Protein AF-A0A517W2R8-F1 (afdb_monomer_lite)

pLDDT: mean 91.75, std 7.54, range [60.41, 98.69]

Structure (mmCIF, N/CA/C/O backbone):
data_AF-A0A517W2R8-F1
#
_entry.id   AF-A0A517W2R8-F1
#
loop_
_atom_site.group_PDB
_atom_site.id
_atom_site.type_symbol
_atom_site.label_atom_id
_atom_site.label_alt_id
_atom_site.label_comp_id
_atom_site.label_asym_id
_atom_site.label_entity_id
_atom_site.label_seq_id
_atom_site.pdbx_PDB_ins_code
_atom_site.Cartn_x
_atom_site.Cartn_y
_atom_site.Cartn_z
_atom_site.occupancy
_atom_site.B_iso_or_equiv
_atom_site.auth_seq_id
_atom_site.auth_comp_id
_atom_site.auth_asym_id
_atom_site.auth_atom_id
_atom_site.pdbx_PDB_model_num
ATOM 1 N N . MET A 1 1 ? -0.755 -6.771 -6.617 1.00 96.56 1 MET A N 1
ATOM 2 C CA . MET A 1 1 ? 0.189 -5.714 -7.049 1.00 96.56 1 MET A CA 1
ATOM 3 C C . MET A 1 1 ? 1.611 -6.158 -6.732 1.00 96.56 1 MET A C 1
ATOM 5 O O . MET A 1 1 ? 1.771 -6.915 -5.785 1.00 96.56 1 MET A O 1
ATOM 9 N N . CYS A 1 2 ? 2.618 -5.745 -7.507 1.00 97.62 2 CYS A N 1
ATOM 10 C CA . CYS A 1 2 ? 4.024 -6.115 -7.292 1.00 97.62 2 CYS A CA 1
ATOM 11 C C . CYS A 1 2 ? 4.929 -4.867 -7.352 1.00 97.62 2 CYS A C 1
ATOM 13 O O . CYS A 1 2 ? 5.135 -4.328 -8.441 1.00 97.62 2 CYS A O 1
ATOM 15 N N . PRO A 1 3 ? 5.463 -4.378 -6.217 1.00 97.19 3 PRO A N 1
ATOM 16 C CA . PRO A 1 3 ? 6.213 -3.124 -6.167 1.00 97.19 3 PRO A CA 1
ATOM 17 C C . PRO A 1 3 ? 7.670 -3.249 -6.661 1.00 97.19 3 PRO A C 1
ATOM 19 O O . PRO A 1 3 ? 8.507 -2.466 -6.237 1.00 97.19 3 PRO A O 1
ATOM 22 N N . GLY A 1 4 ? 7.997 -4.197 -7.546 1.00 96.25 4 GLY A N 1
ATOM 23 C CA . GLY A 1 4 ? 9.342 -4.373 -8.116 1.00 96.25 4 GLY A CA 1
ATOM 24 C C . GLY A 1 4 ? 10.292 -5.246 -7.292 1.00 96.25 4 GLY A C 1
ATOM 25 O O . GLY A 1 4 ? 9.867 -5.913 -6.351 1.00 96.25 4 GLY A O 1
ATOM 26 N N . ASP A 1 5 ? 11.566 -5.246 -7.690 1.00 95.75 5 ASP A N 1
ATOM 27 C CA . ASP A 1 5 ? 12.652 -6.099 -7.183 1.00 95.75 5 ASP A CA 1
ATOM 28 C C . ASP A 1 5 ? 12.325 -7.593 -7.304 1.00 95.75 5 ASP A C 1
ATOM 30 O O . ASP A 1 5 ? 12.445 -8.397 -6.379 1.00 95.75 5 ASP A O 1
ATOM 34 N N . LEU A 1 6 ? 11.918 -7.975 -8.514 1.00 95.56 6 LEU A N 1
ATOM 35 C CA . LEU A 1 6 ? 11.668 -9.358 -8.911 1.00 95.56 6 LEU A CA 1
ATOM 36 C C . LEU A 1 6 ? 12.945 -10.204 -8.890 1.00 95.56 6 LEU A C 1
ATOM 38 O O . LEU A 1 6 ? 12.886 -11.421 -8.708 1.00 95.56 6 LEU A O 1
ATOM 42 N N . CYS A 1 7 ? 14.103 -9.594 -9.127 1.00 92.62 7 CYS A N 1
ATOM 43 C CA . CYS A 1 7 ? 15.372 -10.306 -9.158 1.00 92.62 7 CYS A CA 1
ATOM 44 C C . CYS A 1 7 ? 16.493 -9.518 -8.492 1.00 92.62 7 CYS A C 1
ATOM 46 O O . CYS A 1 7 ? 16.360 -8.340 -8.202 1.00 92.62 7 CYS A O 1
ATOM 48 N N . ASN A 1 8 ? 17.631 -10.180 -8.281 1.00 89.94 8 ASN A N 1
ATOM 49 C CA . ASN A 1 8 ? 18.847 -9.519 -7.835 1.00 89.94 8 ASN A CA 1
ATOM 50 C C . ASN A 1 8 ? 19.737 -9.173 -9.039 1.00 89.94 8 ASN A C 1
ATOM 52 O O . ASN A 1 8 ? 20.067 -10.064 -9.827 1.00 89.94 8 ASN A O 1
ATOM 56 N N . ASN A 1 9 ? 20.186 -7.917 -9.122 1.00 87.56 9 ASN A N 1
ATOM 57 C CA . ASN A 1 9 ? 21.173 -7.427 -10.093 1.00 87.56 9 ASN A CA 1
ATOM 58 C C . ASN A 1 9 ? 20.822 -7.733 -11.562 1.00 87.56 9 ASN A C 1
ATOM 60 O O . ASN A 1 9 ? 21.684 -8.155 -12.327 1.00 87.56 9 ASN A O 1
ATOM 64 N N . ALA A 1 10 ? 19.561 -7.548 -11.950 1.00 90.00 10 ALA A N 1
ATOM 65 C CA . ALA A 1 10 ? 19.061 -7.730 -13.312 1.00 90.00 10 ALA A CA 1
ATOM 66 C C . ALA A 1 10 ? 19.409 -9.100 -13.913 1.00 90.00 10 ALA A C 1
ATOM 68 O O . ALA A 1 10 ? 19.674 -9.239 -15.112 1.00 90.00 10 ALA A O 1
ATOM 69 N N . CYS A 1 11 ? 19.449 -10.131 -13.068 1.00 91.00 11 CYS A N 1
ATOM 70 C CA . CYS A 1 11 ? 19.845 -11.461 -13.489 1.00 91.00 11 CYS A CA 1
ATOM 71 C C . CYS A 1 11 ? 18.856 -12.004 -14.531 1.00 91.00 11 CYS A C 1
ATOM 73 O O . CYS A 1 11 ? 17.710 -12.339 -14.224 1.00 91.00 11 CYS A O 1
ATOM 75 N N . LYS A 1 12 ? 19.342 -12.167 -15.770 1.00 90.94 12 LYS A N 1
ATOM 76 C CA . LYS A 1 12 ? 18.548 -12.618 -16.929 1.00 90.94 12 LYS A CA 1
ATOM 77 C C . LYS A 1 12 ? 17.869 -13.974 -16.733 1.00 90.94 12 LYS A C 1
ATOM 79 O O . LYS A 1 12 ? 16.922 -14.296 -17.440 1.00 90.94 12 LYS A O 1
ATOM 84 N N . VAL A 1 13 ? 18.379 -14.785 -15.805 1.00 92.00 13 VAL A N 1
ATOM 85 C CA . VAL A 1 13 ? 17.834 -16.112 -15.499 1.00 92.00 13 VAL A CA 1
ATOM 86 C C . VAL A 1 13 ? 16.729 -16.024 -14.452 1.00 92.00 13 VAL A C 1
ATOM 88 O O . VAL A 1 13 ? 15.674 -16.624 -14.641 1.00 92.00 13 VAL A O 1
ATOM 91 N N . SER A 1 14 ? 16.941 -15.296 -13.352 1.00 93.50 14 SER A N 1
ATOM 92 C CA . SER A 1 14 ? 15.956 -15.250 -12.267 1.00 93.50 14 SER A CA 1
ATOM 93 C C . SER A 1 14 ? 14.809 -14.284 -12.543 1.00 93.50 14 SER A C 1
ATOM 95 O O . SER A 1 14 ? 13.702 -14.563 -12.095 1.00 93.50 14 SER A O 1
ATOM 97 N N . LEU A 1 15 ? 15.021 -13.220 -13.325 1.00 94.88 15 LEU A N 1
ATOM 98 C CA . LEU A 1 15 ? 13.977 -12.242 -13.636 1.00 94.88 15 LEU A CA 1
ATOM 99 C C . LEU A 1 15 ? 12.743 -12.877 -14.324 1.00 94.88 15 LEU A C 1
ATOM 101 O O . LEU A 1 15 ? 11.640 -12.732 -13.790 1.00 94.88 15 LEU A O 1
ATOM 105 N N . PRO A 1 16 ? 12.870 -13.666 -15.416 1.00 96.25 16 PRO A N 1
ATOM 106 C CA . PRO A 1 16 ? 11.721 -14.365 -16.000 1.00 96.25 16 PRO A CA 1
ATOM 107 C C . PRO A 1 16 ? 11.088 -15.405 -15.072 1.00 96.25 16 PRO A C 1
ATOM 109 O O . PRO A 1 16 ? 9.877 -15.616 -15.119 1.00 96.25 16 PRO A O 1
ATOM 112 N N . VAL A 1 17 ? 11.887 -16.062 -14.225 1.00 96.75 17 VAL A N 1
ATOM 113 C CA . VAL A 1 17 ? 11.393 -17.072 -13.274 1.00 96.75 17 VAL A CA 1
ATOM 114 C C . VAL A 1 17 ? 10.534 -16.421 -12.193 1.00 96.75 17 VAL A C 1
ATOM 116 O O . VAL A 1 17 ? 9.428 -16.894 -11.934 1.00 96.75 17 VAL A O 1
ATOM 119 N N . ALA A 1 18 ? 11.007 -15.323 -11.603 1.00 96.81 18 ALA A N 1
ATOM 120 C CA . ALA A 1 18 ? 10.275 -14.571 -10.594 1.00 96.81 18 ALA A CA 1
ATOM 121 C C . ALA A 1 18 ? 8.984 -13.983 -11.167 1.00 96.81 18 ALA A C 1
ATOM 123 O O . ALA A 1 18 ? 7.914 -14.152 -10.584 1.00 96.81 18 ALA A O 1
ATOM 124 N N . TRP A 1 19 ? 9.046 -13.381 -12.359 1.00 97.81 19 TRP A N 1
ATOM 125 C CA . TRP A 1 19 ? 7.852 -12.842 -13.004 1.00 97.81 19 TRP A CA 1
ATOM 126 C C . TRP A 1 19 ? 6.814 -13.922 -13.327 1.00 97.81 19 TRP A C 1
ATOM 128 O O . TRP A 1 19 ? 5.618 -13.749 -13.075 1.00 97.81 19 TRP A O 1
ATOM 138 N N . LYS A 1 20 ? 7.263 -15.084 -13.813 1.00 97.38 20 LYS A N 1
ATOM 139 C CA . LYS A 1 20 ? 6.388 -16.242 -14.011 1.00 97.38 20 LYS A CA 1
ATOM 140 C C . LYS A 1 20 ? 5.745 -16.691 -12.697 1.00 97.38 20 LYS A C 1
ATOM 142 O O . LYS A 1 20 ? 4.553 -16.984 -12.697 1.00 97.38 20 LYS A O 1
ATOM 147 N N . ALA A 1 21 ? 6.494 -16.721 -11.595 1.00 96.38 21 ALA A N 1
ATOM 148 C CA . ALA A 1 21 ? 5.965 -17.088 -10.283 1.00 96.38 21 ALA A CA 1
ATOM 149 C C . ALA A 1 21 ? 4.891 -16.099 -9.797 1.00 96.38 21 ALA A C 1
ATOM 151 O O . ALA A 1 21 ? 3.827 -16.534 -9.364 1.00 96.38 21 ALA A O 1
ATOM 152 N N . VAL A 1 22 ? 5.105 -14.785 -9.954 1.00 97.06 22 VAL A N 1
ATOM 153 C CA . VAL A 1 22 ? 4.092 -13.755 -9.642 1.00 97.06 22 VAL A CA 1
ATOM 154 C C . VAL A 1 22 ? 2.800 -13.998 -10.427 1.00 97.06 22 VAL A C 1
ATOM 156 O O . VAL A 1 22 ? 1.713 -13.980 -9.853 1.00 97.06 22 VAL A O 1
ATOM 159 N N . ASN A 1 23 ? 2.907 -14.302 -11.723 1.00 97.69 23 ASN A N 1
ATOM 160 C CA . ASN A 1 23 ? 1.743 -14.611 -12.557 1.00 97.69 23 ASN A CA 1
ATOM 161 C C . ASN A 1 23 ? 1.058 -15.926 -12.156 1.00 97.69 23 ASN A C 1
ATOM 163 O O . ASN A 1 23 ? -0.165 -16.016 -12.185 1.00 97.69 23 ASN A O 1
ATOM 167 N N . GLN A 1 24 ? 1.819 -16.944 -11.747 1.00 97.12 24 GLN A N 1
ATOM 168 C CA . GLN A 1 24 ? 1.256 -18.197 -11.234 1.00 97.12 24 GLN A CA 1
ATOM 169 C C . GLN A 1 24 ? 0.484 -17.986 -9.929 1.00 97.12 24 GLN A C 1
ATOM 171 O O . GLN A 1 24 ? -0.609 -18.529 -9.791 1.00 97.12 24 GLN A O 1
ATOM 176 N N . VAL A 1 25 ? 1.017 -17.176 -9.009 1.00 95.25 25 VAL A N 1
ATOM 177 C CA . VAL A 1 25 ? 0.318 -16.786 -7.776 1.00 95.25 25 VAL A CA 1
ATOM 178 C C . VAL A 1 25 ? -0.950 -16.007 -8.112 1.00 95.25 25 VAL A C 1
ATOM 180 O O . VAL A 1 25 ? -2.016 -16.347 -7.609 1.00 95.25 25 VAL A O 1
ATOM 183 N N . GLY A 1 26 ? -0.868 -15.023 -9.013 1.00 96.31 26 GLY A N 1
ATOM 184 C CA . GLY A 1 26 ? -2.035 -14.269 -9.469 1.00 96.31 26 GLY A CA 1
ATOM 185 C C . GLY A 1 26 ? -3.132 -15.175 -10.035 1.00 96.31 26 GLY A C 1
ATOM 186 O O . GLY A 1 26 ? -4.279 -15.094 -9.605 1.00 96.31 26 GLY A O 1
ATOM 187 N N . ASN A 1 27 ? -2.773 -16.100 -10.927 1.00 96.19 27 ASN A N 1
ATOM 188 C CA . ASN A 1 27 ? -3.717 -17.064 -11.494 1.00 96.19 27 ASN A CA 1
ATOM 189 C C . ASN A 1 27 ? -4.337 -17.976 -10.426 1.00 96.19 27 ASN A C 1
ATOM 191 O O . ASN A 1 27 ? -5.533 -18.246 -10.476 1.00 96.19 27 ASN A O 1
ATOM 195 N N . ALA A 1 28 ? -3.544 -18.443 -9.456 1.00 96.69 28 ALA A N 1
ATOM 196 C CA . ALA A 1 28 ? -4.033 -19.287 -8.366 1.00 96.69 28 ALA A CA 1
ATOM 197 C C . ALA A 1 28 ? -5.003 -18.542 -7.432 1.00 96.69 28 ALA A C 1
ATOM 199 O O . ALA A 1 28 ? -5.944 -19.144 -6.924 1.00 96.69 28 ALA A O 1
ATOM 200 N N . LEU A 1 29 ? -4.792 -17.238 -7.242 1.00 95.31 29 LEU A N 1
ATOM 201 C CA . LEU A 1 29 ? -5.683 -16.354 -6.487 1.00 95.31 29 LEU A CA 1
ATOM 202 C C . LEU A 1 29 ? -6.881 -15.853 -7.313 1.00 95.31 29 LEU A C 1
ATOM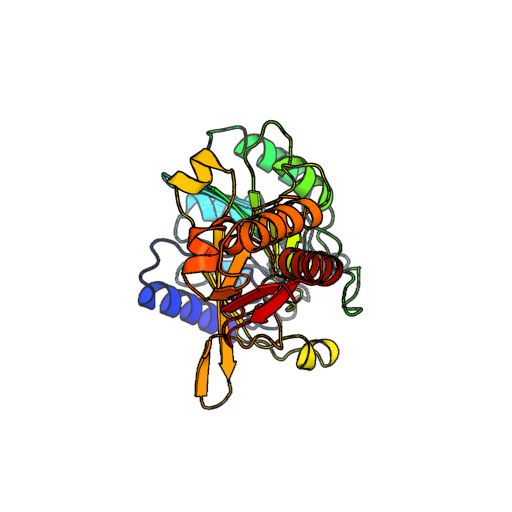 204 O O . LEU A 1 29 ? -7.745 -15.174 -6.768 1.00 95.31 29 LEU A O 1
ATOM 208 N N . GLY A 1 30 ? -6.941 -16.161 -8.614 1.00 96.69 30 GLY A N 1
ATOM 209 C CA . GLY A 1 30 ? -8.001 -15.686 -9.504 1.00 96.69 30 GLY A CA 1
ATOM 210 C C . GLY A 1 30 ? -7.976 -14.173 -9.735 1.00 96.69 30 GLY A C 1
ATOM 211 O O . GLY A 1 30 ? -9.030 -13.576 -9.947 1.00 96.69 30 GLY A O 1
ATOM 212 N N . VAL A 1 31 ? -6.799 -13.536 -9.670 1.00 95.62 31 VAL A N 1
ATOM 213 C CA . VAL A 1 31 ? -6.694 -12.086 -9.889 1.00 95.62 31 VAL A CA 1
ATOM 214 C C . VAL A 1 31 ? -7.065 -11.740 -11.329 1.00 95.62 31 VAL A C 1
ATOM 216 O O . VAL A 1 31 ? -6.628 -12.395 -12.273 1.00 95.62 31 VAL A O 1
ATOM 219 N N . GLN A 1 32 ? -7.848 -10.679 -11.499 1.00 93.69 32 GLN A N 1
ATOM 220 C CA . GLN A 1 32 ? -8.243 -10.196 -12.824 1.00 93.69 32 GLN A CA 1
ATOM 221 C C . GLN A 1 32 ? -7.114 -9.415 -13.499 1.00 93.69 32 GLN A C 1
ATOM 223 O O . GLN A 1 32 ? -6.914 -9.522 -14.706 1.00 93.69 32 GLN A O 1
ATOM 228 N N . GLN A 1 33 ? -6.341 -8.667 -12.706 1.00 95.25 33 GLN A N 1
ATOM 229 C CA . GLN A 1 33 ? -5.254 -7.833 -13.195 1.00 95.25 33 GLN A CA 1
ATOM 230 C C . GLN A 1 33 ? -4.036 -7.914 -12.274 1.00 95.25 33 GLN A C 1
ATOM 232 O O . GLN A 1 33 ? -4.127 -7.791 -11.051 1.00 95.25 33 GLN A O 1
ATOM 237 N N . ILE A 1 34 ? -2.861 -8.065 -12.885 1.00 97.56 34 ILE A N 1
ATOM 238 C CA . ILE A 1 34 ? -1.571 -7.868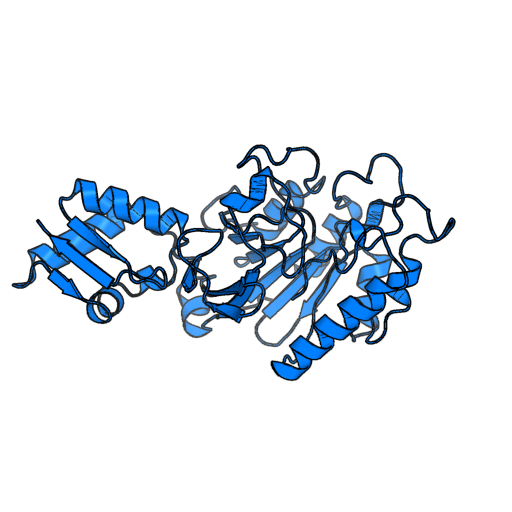 -12.222 1.00 97.56 34 ILE A CA 1
ATOM 239 C C . ILE A 1 34 ? -1.035 -6.508 -12.657 1.00 97.56 34 ILE A C 1
ATOM 241 O O . ILE A 1 34 ? -0.866 -6.255 -13.849 1.00 97.56 34 ILE A O 1
ATOM 245 N N . LEU A 1 35 ? -0.778 -5.645 -11.678 1.00 98.19 35 LEU A N 1
ATOM 246 C CA . LEU A 1 35 ? -0.067 -4.382 -11.851 1.00 98.19 35 LEU A CA 1
ATOM 247 C C . LEU A 1 35 ? 1.264 -4.486 -11.112 1.00 98.19 35 LEU A C 1
ATOM 249 O O . LEU A 1 35 ? 1.291 -4.835 -9.923 1.00 98.19 35 LEU A O 1
ATOM 253 N N . ALA A 1 36 ? 2.351 -4.217 -11.825 1.00 98.38 36 ALA A N 1
ATOM 254 C CA . ALA A 1 36 ? 3.705 -4.258 -11.297 1.00 98.38 36 ALA A CA 1
ATOM 255 C C . ALA A 1 36 ? 4.459 -2.964 -11.610 1.00 98.38 36 ALA A C 1
ATOM 257 O O . ALA A 1 36 ? 4.090 -2.230 -12.517 1.00 98.38 36 ALA A O 1
ATOM 258 N N . THR A 1 37 ? 5.538 -2.694 -10.889 1.00 98.19 37 THR A N 1
ATOM 259 C CA . THR A 1 37 ? 6.507 -1.656 -11.262 1.00 98.19 37 THR A CA 1
ATOM 260 C C . THR A 1 37 ? 7.925 -2.202 -11.168 1.00 98.19 37 THR A C 1
ATOM 262 O O . THR A 1 37 ? 8.133 -3.352 -10.792 1.00 98.19 37 THR A O 1
ATOM 265 N N . VAL A 1 38 ? 8.895 -1.395 -11.577 1.00 96.44 38 VAL A N 1
ATOM 266 C CA . VAL A 1 38 ? 10.301 -1.773 -11.696 1.00 96.44 38 VAL A CA 1
ATOM 267 C C . VAL A 1 38 ? 11.047 -1.418 -10.418 1.00 96.44 38 VAL A C 1
ATOM 269 O O . VAL A 1 38 ? 11.052 -0.251 -10.012 1.00 96.44 38 VAL A O 1
ATOM 272 N N . GLY A 1 39 ? 11.727 -2.397 -9.828 1.00 95.12 39 GLY A N 1
ATOM 273 C CA . GLY A 1 39 ? 12.666 -2.157 -8.739 1.00 95.12 39 GLY A CA 1
ATOM 274 C C . GLY A 1 39 ? 14.080 -1.856 -9.218 1.00 95.12 39 GLY A C 1
ATOM 275 O O . GLY A 1 39 ? 14.418 -2.049 -10.389 1.00 95.12 39 GLY A O 1
ATOM 276 N N . ASN A 1 40 ? 14.919 -1.340 -8.327 1.00 92.56 40 ASN A N 1
ATOM 277 C CA . ASN A 1 40 ? 16.287 -0.968 -8.680 1.00 92.56 40 ASN A CA 1
ATOM 278 C C . ASN A 1 40 ? 17.162 -2.187 -9.005 1.00 92.56 40 ASN A C 1
ATOM 280 O O . ASN A 1 40 ? 18.122 -2.061 -9.772 1.00 92.56 40 ASN A O 1
ATOM 284 N N . HIS A 1 41 ? 16.828 -3.363 -8.467 1.00 92.12 41 HIS A N 1
ATOM 285 C CA . HIS A 1 41 ? 17.510 -4.613 -8.783 1.00 92.12 41 HIS A CA 1
ATOM 286 C C . HIS A 1 41 ? 16.987 -5.286 -10.056 1.00 92.12 41 HIS A C 1
ATOM 288 O O . HIS A 1 41 ? 17.641 -6.204 -10.545 1.00 92.12 41 HIS A O 1
ATOM 294 N N . ASP A 1 42 ? 15.879 -4.824 -10.635 1.00 93.25 42 ASP A N 1
ATOM 295 C CA . ASP A 1 42 ? 15.358 -5.342 -11.907 1.00 93.25 42 ASP A CA 1
ATOM 296 C C . ASP A 1 42 ? 16.051 -4.733 -13.132 1.00 93.25 42 ASP A C 1
ATOM 298 O O . ASP A 1 42 ? 16.036 -5.307 -14.223 1.00 93.25 42 ASP A O 1
ATOM 302 N N . VAL A 1 43 ? 16.656 -3.558 -12.950 1.00 91.12 43 VAL A N 1
ATOM 303 C CA . VAL A 1 43 ? 17.339 -2.788 -13.992 1.00 91.12 43 VAL A CA 1
ATOM 304 C C . VAL A 1 43 ? 18.828 -3.098 -13.966 1.00 91.12 43 VAL A C 1
ATOM 306 O O . VAL A 1 43 ? 19.451 -3.100 -12.900 1.00 91.12 43 VAL A O 1
ATOM 309 N N . ASP A 1 44 ? 19.440 -3.289 -15.139 1.00 87.62 44 ASP A N 1
ATOM 310 C CA . ASP A 1 44 ? 20.897 -3.429 -15.268 1.00 87.62 44 ASP A CA 1
ATOM 311 C C . ASP A 1 44 ? 21.600 -2.068 -15.117 1.00 87.62 44 ASP A C 1
ATOM 313 O O . ASP A 1 44 ? 22.310 -1.570 -15.992 1.00 87.62 44 ASP A O 1
ATOM 317 N N . SER A 1 45 ? 21.374 -1.442 -13.966 1.00 82.44 45 SER A N 1
ATOM 318 C CA . SER A 1 45 ? 21.830 -0.105 -13.582 1.00 82.44 45 SER A CA 1
ATOM 319 C C . SER A 1 45 ? 23.354 0.029 -13.666 1.00 82.44 45 SER A C 1
ATOM 321 O O . SER A 1 45 ? 23.897 1.103 -13.911 1.00 82.44 45 SER A O 1
ATOM 323 N N . ARG A 1 46 ? 24.063 -1.094 -13.493 1.00 80.94 46 ARG A N 1
ATOM 324 C CA . ARG A 1 46 ? 25.529 -1.190 -13.527 1.00 80.94 46 ARG A CA 1
ATOM 325 C C . ARG A 1 46 ? 26.072 -1.655 -14.884 1.00 80.94 46 ARG A C 1
ATOM 327 O O . ARG A 1 46 ? 27.286 -1.803 -15.008 1.00 80.94 46 ARG A O 1
ATOM 334 N N . ARG A 1 47 ? 25.205 -1.871 -15.883 1.00 80.31 47 ARG A N 1
ATOM 335 C CA . ARG A 1 47 ? 25.540 -2.331 -17.244 1.00 80.31 47 ARG A CA 1
ATOM 336 C C . ARG A 1 47 ? 26.416 -3.587 -17.265 1.00 80.31 47 ARG A C 1
ATOM 338 O O . ARG A 1 47 ? 27.341 -3.702 -18.068 1.00 80.31 47 ARG A O 1
ATOM 345 N N . GLN A 1 48 ? 26.148 -4.520 -16.356 1.00 78.88 48 GLN A N 1
ATOM 346 C CA . GLN A 1 48 ? 26.870 -5.789 -16.239 1.00 78.88 48 GLN A CA 1
ATOM 347 C C . GLN A 1 48 ? 26.502 -6.773 -17.356 1.00 78.88 48 GLN A C 1
ATOM 349 O O . GLN A 1 48 ? 27.235 -7.728 -17.621 1.00 78.88 48 GLN A O 1
ATOM 354 N N . HIS A 1 49 ? 25.356 -6.567 -18.000 1.00 75.12 49 HIS A N 1
ATOM 355 C CA . HIS A 1 49 ? 24.714 -7.521 -18.894 1.00 75.12 49 HIS A CA 1
ATOM 356 C C . HIS A 1 49 ? 24.257 -6.908 -20.224 1.00 75.12 49 HIS A C 1
ATOM 358 O O . HIS A 1 49 ? 24.157 -7.631 -21.221 1.00 75.12 49 HIS A O 1
ATOM 364 N N . ASN A 1 50 ? 23.967 -5.607 -20.249 1.00 72.31 50 ASN A N 1
ATOM 365 C CA . ASN A 1 50 ? 23.618 -4.836 -21.433 1.00 72.31 50 ASN A CA 1
ATOM 366 C C . ASN A 1 50 ? 24.237 -3.436 -21.364 1.00 72.31 50 ASN A C 1
ATOM 368 O O . ASN A 1 50 ? 23.973 -2.653 -20.455 1.00 72.31 50 ASN A O 1
ATOM 372 N N . THR A 1 51 ? 25.046 -3.091 -22.361 1.00 69.38 51 THR A N 1
ATOM 373 C CA . THR A 1 51 ? 25.726 -1.793 -22.414 1.00 69.38 51 THR A CA 1
ATOM 374 C C . THR A 1 51 ? 24.841 -0.656 -22.930 1.00 69.38 51 THR A C 1
ATOM 376 O O . THR A 1 51 ? 25.229 0.507 -22.774 1.00 69.38 51 THR A O 1
ATOM 379 N N . TYR A 1 52 ? 23.687 -0.968 -23.536 1.00 73.81 52 TYR A N 1
ATOM 380 C CA . TYR A 1 52 ? 22.878 -0.017 -24.308 1.00 73.81 52 TYR A CA 1
ATOM 381 C C . TYR A 1 52 ? 21.484 0.252 -23.723 1.00 73.81 52 TYR A C 1
ATOM 383 O O . TYR A 1 52 ? 21.137 1.420 -23.572 1.00 73.81 52 TYR A O 1
ATOM 391 N N . ASP A 1 53 ? 20.703 -0.781 -23.381 1.00 83.00 53 ASP A N 1
ATOM 392 C CA . ASP A 1 53 ? 19.362 -0.624 -22.788 1.00 83.00 53 ASP A CA 1
ATOM 393 C C . ASP A 1 53 ? 19.237 -1.445 -21.483 1.00 83.00 53 ASP A C 1
ATOM 395 O O . ASP A 1 53 ? 19.025 -2.661 -21.522 1.00 83.00 53 ASP A O 1
ATOM 399 N N . PRO A 1 54 ? 19.359 -0.806 -20.305 1.00 84.25 54 PRO A N 1
ATOM 400 C CA . PRO A 1 54 ? 19.361 -1.508 -19.024 1.00 84.25 54 PRO A CA 1
ATOM 401 C C . PRO A 1 54 ? 17.987 -2.056 -18.608 1.00 84.25 54 PRO A C 1
ATOM 403 O O . PRO A 1 54 ? 17.912 -2.799 -17.632 1.00 84.25 54 PRO A O 1
ATOM 406 N N . ILE A 1 55 ? 16.912 -1.728 -19.339 1.00 90.50 55 ILE A N 1
ATOM 407 C CA . ILE A 1 55 ? 15.551 -2.240 -19.101 1.00 90.50 55 ILE A CA 1
ATOM 408 C C . ILE A 1 55 ? 15.092 -3.234 -20.181 1.00 90.50 55 ILE A C 1
ATOM 410 O O . ILE A 1 55 ? 13.944 -3.676 -20.168 1.00 90.50 55 ILE A O 1
ATOM 414 N N . GL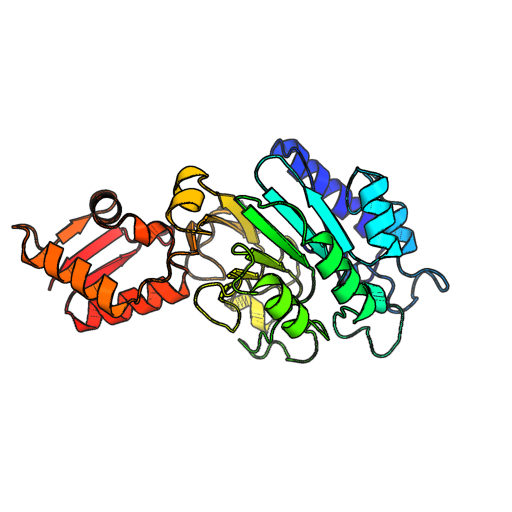U A 1 56 ? 15.960 -3.601 -21.128 1.00 91.00 56 GLU A N 1
ATOM 415 C CA . GLU A 1 56 ? 15.589 -4.449 -22.269 1.00 91.00 56 GLU A CA 1
ATOM 416 C C . GLU A 1 56 ? 15.032 -5.814 -21.838 1.00 91.00 56 GLU A C 1
ATOM 418 O O . GLU A 1 56 ? 14.065 -6.303 -22.420 1.00 91.00 56 GLU A O 1
ATOM 423 N N . GLU A 1 57 ? 15.614 -6.425 -20.805 1.00 92.56 57 GLU A N 1
ATOM 424 C CA . GLU A 1 57 ? 15.191 -7.748 -20.328 1.00 92.56 57 GLU A CA 1
ATOM 425 C C . GLU A 1 57 ? 13.774 -7.719 -19.736 1.00 92.56 57 GLU A C 1
ATOM 427 O O . GLU A 1 57 ? 12.996 -8.641 -19.973 1.00 92.56 57 GLU A O 1
ATOM 432 N N . LEU A 1 58 ? 13.388 -6.626 -19.067 1.00 94.81 58 LEU A N 1
ATOM 433 C CA . LEU A 1 58 ? 12.024 -6.432 -18.561 1.00 94.81 58 LEU A CA 1
ATOM 434 C C . LEU A 1 58 ? 11.000 -6.372 -19.700 1.00 94.81 58 LEU A C 1
ATOM 436 O O . LEU A 1 58 ? 9.926 -6.963 -19.607 1.00 94.81 58 LEU A O 1
ATOM 440 N N . LYS A 1 59 ? 11.342 -5.710 -20.813 1.00 95.12 59 LYS A N 1
ATOM 441 C CA . LYS A 1 59 ? 10.467 -5.598 -21.995 1.00 95.12 59 LYS A CA 1
ATOM 442 C C . LYS A 1 59 ? 10.256 -6.936 -22.718 1.00 95.12 59 LYS A C 1
ATOM 444 O O . LYS A 1 59 ? 9.320 -7.048 -23.506 1.00 95.12 59 LYS A O 1
ATOM 449 N N . LYS A 1 60 ? 11.118 -7.932 -22.478 1.00 94.62 60 LYS A N 1
ATOM 450 C CA . LYS A 1 60 ? 11.061 -9.274 -23.089 1.00 94.62 60 LYS A CA 1
ATOM 451 C C . LYS A 1 60 ? 10.299 -10.301 -22.251 1.00 94.62 60 LYS A C 1
ATOM 453 O O . LYS A 1 60 ? 10.159 -11.445 -22.685 1.00 94.62 60 LYS A O 1
ATOM 458 N N . LEU A 1 61 ? 9.853 -9.930 -21.052 1.00 97.12 61 LEU A N 1
ATOM 459 C CA . LEU A 1 61 ? 9.157 -10.843 -20.156 1.00 97.12 61 LEU A CA 1
ATOM 460 C C . LEU A 1 61 ? 7.845 -11.365 -20.756 1.00 97.12 61 LEU A C 1
ATOM 462 O O . LEU A 1 61 ? 7.172 -10.682 -21.527 1.00 97.12 61 LEU A O 1
ATOM 466 N N . SER A 1 62 ? 7.501 -12.598 -20.376 1.00 95.50 62 SER A N 1
ATOM 467 C CA . SER A 1 62 ? 6.239 -13.255 -20.716 1.00 95.50 62 SER A CA 1
ATOM 468 C C . SER A 1 62 ? 5.615 -13.864 -19.448 1.00 95.50 62 SER A C 1
ATOM 470 O O . SER A 1 62 ? 6.297 -14.650 -18.780 1.00 95.50 62 SER A O 1
ATOM 472 N N . PRO A 1 63 ? 4.352 -13.541 -19.096 1.00 95.81 63 PRO A N 1
ATOM 473 C CA . PRO A 1 63 ? 3.466 -12.539 -19.719 1.00 95.81 63 PRO A CA 1
ATOM 474 C C . PRO A 1 63 ? 4.079 -11.133 -19.786 1.00 95.81 63 PRO A C 1
ATOM 476 O O . PRO A 1 63 ? 5.095 -10.879 -19.145 1.00 95.81 63 PRO A O 1
ATOM 479 N N . GLU A 1 64 ? 3.518 -10.225 -20.578 1.00 97.25 64 GLU A N 1
ATOM 480 C CA . GLU A 1 64 ? 4.114 -8.901 -20.761 1.00 97.25 64 GLU A CA 1
ATOM 481 C C . GLU A 1 64 ? 4.118 -8.060 -19.472 1.00 97.25 64 GLU A C 1
ATOM 483 O O . GLU A 1 64 ? 3.180 -8.083 -18.677 1.00 97.25 64 GLU A O 1
ATOM 488 N N . PHE A 1 65 ? 5.188 -7.282 -19.287 1.00 97.88 65 PHE A N 1
ATOM 489 C CA . PHE A 1 65 ? 5.440 -6.456 -18.104 1.00 97.88 65 PHE A CA 1
ATOM 490 C C . PHE A 1 65 ? 5.377 -4.949 -18.445 1.00 97.88 65 PHE A C 1
ATOM 492 O O . PHE A 1 65 ? 5.815 -4.561 -19.535 1.00 97.88 65 PHE A O 1
ATOM 499 N N . PRO A 1 66 ? 4.901 -4.062 -17.543 1.00 97.69 66 PRO A N 1
ATOM 500 C CA . PRO A 1 66 ? 4.363 -4.338 -16.195 1.00 97.69 66 PRO A CA 1
ATOM 501 C C . PRO A 1 66 ? 2.900 -4.798 -16.151 1.00 97.69 66 PRO A C 1
ATOM 503 O O . PRO A 1 66 ? 2.394 -5.156 -15.088 1.00 97.69 66 PRO A O 1
ATOM 506 N N . VAL A 1 67 ? 2.217 -4.735 -17.291 1.00 97.50 67 VAL A N 1
ATOM 507 C CA . VAL A 1 67 ? 0.783 -4.988 -17.450 1.00 97.50 67 VAL A CA 1
ATOM 508 C C . VAL A 1 67 ? 0.539 -5.634 -18.817 1.00 97.50 67 VAL A C 1
ATOM 510 O O . VAL A 1 67 ? 1.310 -5.416 -19.751 1.00 97.50 67 VAL A O 1
ATOM 513 N N . VAL A 1 68 ? -0.530 -6.418 -18.969 1.00 95.81 68 VAL A N 1
ATOM 514 C CA . VAL A 1 68 ? -0.856 -7.124 -20.228 1.00 95.81 68 VAL A CA 1
ATOM 515 C C . VAL A 1 68 ? -1.450 -6.193 -21.296 1.00 95.81 68 VAL A C 1
ATOM 517 O O . VAL A 1 68 ? -1.327 -6.469 -22.493 1.00 95.81 68 VAL A O 1
ATOM 520 N N . ASP A 1 69 ? -1.993 -5.038 -20.915 1.00 97.50 69 ASP A N 1
ATOM 521 C CA . ASP A 1 69 ? -2.455 -4.039 -21.878 1.00 97.50 69 ASP A CA 1
ATOM 522 C C . ASP A 1 69 ? -1.283 -3.338 -22.590 1.00 97.50 69 ASP A C 1
ATOM 524 O O . ASP A 1 69 ? -0.357 -2.812 -21.969 1.00 97.50 69 ASP A O 1
ATOM 528 N N . ARG A 1 70 ? -1.314 -3.317 -23.926 1.00 97.50 70 ARG A N 1
ATOM 529 C CA . ARG A 1 70 ? -0.224 -2.758 -24.737 1.00 97.50 70 ARG A CA 1
ATOM 530 C C . ARG A 1 70 ? -0.131 -1.234 -24.654 1.00 97.50 70 ARG A C 1
ATOM 532 O O . ARG A 1 70 ? 0.981 -0.713 -24.709 1.00 97.50 70 ARG A O 1
ATOM 539 N N . GLN A 1 71 ? -1.254 -0.525 -24.585 1.00 97.88 71 GLN A N 1
ATOM 540 C CA . GLN A 1 71 ? -1.259 0.937 -24.528 1.00 97.88 71 GLN A CA 1
ATOM 541 C C . GLN A 1 71 ? -0.691 1.413 -23.192 1.00 97.88 71 GLN A C 1
ATOM 543 O O . GLN A 1 71 ? 0.230 2.229 -23.189 1.00 97.88 71 GLN A O 1
ATOM 548 N N . LEU A 1 72 ? -1.131 0.808 -22.086 1.00 98.12 72 LEU A N 1
ATOM 549 C CA . LEU A 1 72 ? -0.613 1.100 -20.750 1.00 98.12 72 LEU A CA 1
ATOM 550 C C . LEU A 1 72 ? 0.876 0.762 -20.623 1.00 98.12 72 LEU A C 1
ATOM 552 O O . LEU A 1 72 ? 1.639 1.536 -20.049 1.00 98.12 72 LEU A O 1
ATOM 556 N N . ARG A 1 73 ? 1.340 -0.352 -21.212 1.00 97.75 73 ARG A N 1
ATOM 557 C CA . ARG A 1 73 ? 2.785 -0.637 -21.276 1.00 97.75 73 ARG A CA 1
ATOM 558 C C . ARG A 1 73 ? 3.556 0.426 -22.037 1.00 97.75 73 ARG A C 1
ATOM 560 O O . ARG A 1 73 ? 4.629 0.824 -21.592 1.00 97.75 73 ARG A O 1
ATOM 567 N N . ASN A 1 74 ? 3.061 0.836 -23.204 1.00 97.81 74 ASN A N 1
ATOM 568 C CA . ASN A 1 74 ? 3.735 1.855 -24.000 1.00 97.81 74 ASN A CA 1
ATOM 569 C C . ASN A 1 74 ? 3.866 3.145 -23.190 1.00 97.81 74 ASN A C 1
ATOM 571 O O . ASN A 1 74 ? 4.975 3.661 -23.107 1.00 97.81 74 ASN A O 1
ATOM 575 N N . GLN A 1 75 ? 2.780 3.576 -22.536 1.00 97.75 75 GLN A N 1
ATOM 576 C CA . GLN A 1 75 ? 2.772 4.731 -21.642 1.00 97.75 75 GLN A CA 1
ATOM 577 C C . GLN A 1 75 ? 3.819 4.586 -20.530 1.00 97.75 75 GLN A C 1
ATOM 579 O O . GLN A 1 75 ? 4.681 5.446 -20.381 1.00 97.75 75 GLN A O 1
ATOM 584 N N . PHE A 1 76 ? 3.837 3.449 -19.830 1.00 98.31 76 PHE A N 1
ATOM 585 C CA . PHE A 1 76 ? 4.805 3.182 -18.764 1.00 98.31 76 PHE A CA 1
ATOM 586 C C . PHE A 1 76 ? 6.254 3.334 -19.215 1.00 98.31 76 PHE A C 1
ATOM 588 O O . PHE A 1 76 ? 7.074 3.939 -18.521 1.00 98.31 76 PHE A O 1
ATOM 595 N N . TRP A 1 77 ? 6.585 2.792 -20.385 1.00 96.81 77 TRP A N 1
ATOM 596 C CA . TRP A 1 77 ? 7.945 2.848 -20.901 1.00 96.81 77 TRP A CA 1
ATOM 597 C C . TRP A 1 77 ? 8.315 4.217 -21.480 1.00 96.81 77 TRP A C 1
ATOM 599 O O . TRP A 1 77 ? 9.485 4.586 -21.392 1.00 96.81 77 TRP A O 1
ATOM 609 N N . SER A 1 78 ? 7.366 4.965 -22.055 1.00 96.06 78 SER A N 1
ATOM 610 C CA . SER A 1 78 ? 7.633 6.280 -22.655 1.00 96.06 78 SER A CA 1
ATOM 611 C C . SER A 1 78 ? 7.548 7.443 -21.670 1.00 96.06 78 SER A C 1
ATOM 613 O O . SER A 1 78 ? 8.294 8.406 -21.813 1.00 96.06 78 SER A O 1
ATOM 615 N N . GLU A 1 79 ? 6.651 7.366 -20.690 1.00 97.38 79 GLU A N 1
ATOM 616 C CA . GLU A 1 79 ? 6.315 8.464 -19.772 1.00 97.38 79 GLU A CA 1
ATOM 617 C C . GLU A 1 79 ? 6.760 8.193 -18.328 1.00 97.38 79 GLU A C 1
ATOM 619 O O . GLU A 1 79 ? 6.719 9.093 -17.489 1.00 97.38 79 GLU A O 1
ATOM 624 N N . HIS A 1 80 ? 7.246 6.977 -18.048 1.00 97.62 80 HIS A N 1
ATOM 625 C CA . HIS A 1 80 ? 7.677 6.504 -16.725 1.00 97.62 80 HIS A CA 1
ATOM 626 C C . HIS A 1 80 ? 6.539 6.313 -15.714 1.00 97.62 80 HIS A C 1
ATOM 628 O O . HIS A 1 80 ? 6.788 6.146 -14.519 1.00 97.62 80 HIS A O 1
ATOM 634 N N . PHE A 1 81 ? 5.296 6.279 -16.188 1.00 98.50 81 PHE A N 1
ATOM 635 C CA . PHE A 1 81 ? 4.134 5.878 -15.411 1.00 98.50 81 PHE A CA 1
ATOM 636 C C . PHE A 1 81 ? 3.036 5.320 -16.317 1.00 98.50 81 PHE A C 1
ATOM 638 O O . PHE A 1 81 ? 3.059 5.519 -17.528 1.00 98.50 81 PHE A O 1
ATOM 645 N N . LEU A 1 82 ? 2.065 4.637 -15.724 1.00 98.25 82 LEU A N 1
ATOM 646 C CA . LEU A 1 82 ? 0.782 4.346 -16.361 1.00 98.25 82 LEU A CA 1
ATOM 647 C C . LEU A 1 82 ? -0.351 4.642 -15.380 1.00 98.25 82 LEU A C 1
ATOM 649 O O . LEU A 1 82 ? -0.136 4.626 -14.163 1.00 98.25 82 LEU A O 1
ATOM 653 N N . VAL A 1 83 ? -1.553 4.862 -15.906 1.00 97.75 83 VAL A N 1
ATOM 654 C CA . VAL A 1 83 ? -2.785 4.927 -15.111 1.00 97.75 83 VAL A CA 1
ATOM 655 C C . VAL A 1 83 ? -3.709 3.811 -15.578 1.00 97.75 83 VAL A C 1
ATOM 657 O O . VAL A 1 83 ? -4.216 3.842 -16.693 1.00 97.75 83 VAL A O 1
ATOM 660 N N . TYR A 1 84 ? -3.896 2.803 -14.731 1.00 97.50 84 TYR A N 1
ATOM 661 C CA . TYR A 1 84 ? -4.907 1.769 -14.937 1.00 97.50 84 TYR A CA 1
ATOM 662 C C . TYR A 1 84 ? -6.209 2.220 -14.278 1.00 97.50 84 TYR A C 1
ATOM 664 O O . TYR A 1 84 ? -6.181 2.698 -13.144 1.00 97.50 84 TYR A O 1
ATOM 672 N N . THR A 1 85 ? -7.336 2.042 -14.953 1.00 95.94 85 THR A N 1
ATOM 673 C CA . THR A 1 85 ? -8.663 2.327 -14.404 1.00 95.94 85 THR A CA 1
ATOM 674 C C . THR A 1 85 ? -9.555 1.101 -14.524 1.00 95.94 85 THR A C 1
ATOM 676 O O . THR A 1 85 ? -9.454 0.325 -15.473 1.00 95.94 85 THR A O 1
ATOM 679 N N . ASP A 1 86 ? -10.421 0.945 -13.534 1.00 92.81 86 ASP A N 1
ATOM 680 C CA . ASP A 1 86 ? -11.514 -0.020 -13.482 1.00 92.81 86 ASP A CA 1
ATOM 681 C C . ASP A 1 86 ? -12.796 0.716 -13.056 1.00 92.81 86 ASP A C 1
ATOM 683 O O . ASP A 1 86 ? -12.768 1.926 -12.839 1.00 92.81 86 ASP A O 1
ATOM 687 N N . GLU A 1 87 ? -13.916 0.016 -12.894 1.00 91.81 87 GLU A N 1
ATOM 688 C CA . GLU A 1 87 ? -15.195 0.633 -12.515 1.00 91.81 87 GLU A CA 1
ATOM 689 C C . GLU A 1 87 ? -15.133 1.352 -11.158 1.00 91.81 87 GLU A C 1
ATOM 691 O O . GLU A 1 87 ? -15.740 2.408 -10.985 1.00 91.81 87 GLU A O 1
ATOM 696 N N . ILE A 1 88 ? -14.391 0.794 -10.195 1.00 91.94 88 ILE A N 1
ATOM 697 C CA . ILE A 1 88 ? -14.370 1.285 -8.806 1.00 91.94 88 ILE A CA 1
ATOM 698 C C . ILE A 1 88 ? -13.036 1.904 -8.387 1.00 91.94 88 ILE A C 1
ATOM 700 O O . ILE A 1 88 ? -12.978 2.609 -7.378 1.00 91.94 88 ILE A O 1
ATOM 704 N N . PHE A 1 89 ? -11.947 1.650 -9.117 1.00 95.12 89 PHE A N 1
ATOM 705 C CA . PHE A 1 89 ? -10.625 2.104 -8.696 1.00 95.12 89 PHE A CA 1
ATOM 706 C C . PHE A 1 89 ? -9.750 2.583 -9.848 1.00 95.12 89 PHE A C 1
ATOM 708 O O . PHE A 1 89 ? -9.843 2.097 -10.973 1.00 95.12 89 PHE A O 1
ATOM 715 N N . ARG A 1 90 ? -8.832 3.498 -9.527 1.00 96.69 90 ARG A N 1
ATOM 716 C CA . ARG A 1 90 ? -7.693 3.836 -10.385 1.00 96.69 90 ARG A CA 1
ATOM 717 C C . ARG A 1 90 ? -6.382 3.480 -9.708 1.00 96.69 90 ARG A C 1
ATOM 719 O O . ARG A 1 90 ? -6.232 3.619 -8.493 1.00 96.69 90 ARG A O 1
ATOM 726 N N . CYS A 1 91 ? -5.414 3.048 -10.505 1.00 98.00 91 CYS A N 1
ATOM 727 C CA . CYS A 1 91 ? -4.064 2.763 -10.059 1.00 98.00 91 CYS A CA 1
ATOM 728 C C . CYS A 1 91 ? -3.028 3.527 -10.890 1.00 98.00 91 CYS A C 1
ATOM 730 O O . CYS A 1 91 ? -2.825 3.240 -12.071 1.00 98.00 91 CYS A O 1
ATOM 732 N N . LEU A 1 92 ? -2.351 4.479 -10.250 1.00 98.38 92 LEU A N 1
ATOM 733 C CA . LEU A 1 92 ? -1.173 5.159 -10.774 1.00 98.38 92 LEU A CA 1
ATOM 734 C C . LEU A 1 92 ? 0.061 4.303 -10.491 1.00 98.38 92 LEU A C 1
ATOM 736 O O . LEU A 1 92 ? 0.470 4.160 -9.342 1.00 98.38 92 LEU A O 1
ATOM 740 N N . VAL A 1 93 ? 0.694 3.762 -11.524 1.00 98.69 93 VAL A N 1
ATOM 741 C CA . VAL A 1 93 ? 1.917 2.970 -11.361 1.00 98.69 93 VAL A CA 1
ATOM 742 C C . VAL A 1 93 ? 3.110 3.788 -11.834 1.00 98.69 93 VAL A C 1
ATOM 744 O O . VAL A 1 93 ? 3.207 4.116 -13.013 1.00 98.69 93 VAL A O 1
ATOM 747 N N . ILE A 1 94 ? 4.031 4.097 -10.923 1.00 98.50 94 ILE A N 1
ATOM 748 C CA . ILE A 1 94 ? 5.213 4.928 -11.171 1.00 98.50 94 ILE A CA 1
ATOM 749 C C . ILE A 1 94 ? 6.451 4.053 -11.335 1.00 98.50 94 ILE A C 1
ATOM 751 O O . ILE A 1 94 ? 6.791 3.261 -10.450 1.00 98.50 94 ILE A O 1
ATOM 755 N N . ASN A 1 95 ? 7.191 4.260 -12.424 1.00 97.56 95 ASN A N 1
ATOM 756 C CA . ASN A 1 95 ? 8.533 3.721 -12.593 1.00 97.56 95 ASN A CA 1
ATOM 757 C C . ASN A 1 95 ? 9.553 4.609 -11.868 1.00 97.56 95 ASN A C 1
ATOM 759 O O . ASN A 1 95 ? 10.258 5.410 -12.481 1.00 97.56 95 ASN A O 1
ATOM 763 N N . SER A 1 96 ? 9.664 4.443 -10.550 1.00 96.25 96 SER A N 1
ATOM 764 C CA . SER A 1 96 ? 10.651 5.188 -9.757 1.00 96.25 96 SER A CA 1
ATOM 765 C C . SER A 1 96 ? 12.102 4.881 -10.150 1.00 96.25 96 SER A C 1
ATOM 767 O O . SER A 1 96 ? 12.992 5.643 -9.793 1.00 96.25 96 SER A O 1
ATOM 769 N N . SER A 1 97 ? 12.333 3.786 -10.881 1.00 95.06 97 SER A N 1
ATOM 770 C CA . SER A 1 97 ? 13.655 3.292 -11.275 1.00 95.06 97 SER A CA 1
ATOM 771 C C . SER A 1 97 ? 14.048 3.708 -12.703 1.00 95.06 97 SER A C 1
ATOM 773 O O . SER A 1 97 ? 15.086 3.286 -13.213 1.00 95.06 97 SER A O 1
ATOM 775 N N . ALA A 1 98 ? 13.244 4.551 -13.365 1.00 92.88 98 ALA A N 1
ATOM 776 C CA . ALA A 1 98 ? 13.420 4.935 -14.769 1.00 92.88 98 ALA A CA 1
ATOM 777 C C . ALA A 1 98 ? 14.804 5.532 -15.092 1.00 92.88 98 ALA A C 1
ATOM 779 O O . ALA A 1 98 ? 15.312 5.370 -16.203 1.00 92.88 98 ALA A O 1
ATOM 780 N N . TYR A 1 99 ? 15.435 6.190 -14.115 1.00 90.12 99 TYR A N 1
ATOM 781 C CA . TYR A 1 99 ? 16.695 6.919 -14.286 1.00 90.12 99 TYR A CA 1
ATOM 782 C C . TYR A 1 99 ? 17.942 6.164 -13.797 1.00 90.12 99 TYR A C 1
ATOM 784 O O . TYR A 1 99 ? 19.057 6.667 -13.955 1.00 90.12 99 TYR A O 1
ATOM 792 N N . HIS A 1 100 ? 17.795 4.925 -13.313 1.00 85.00 100 HIS A N 1
ATOM 793 C CA . HIS A 1 100 ? 18.891 4.109 -12.760 1.00 85.00 100 HIS A CA 1
ATOM 794 C C . HIS A 1 100 ? 20.003 3.751 -13.769 1.00 85.00 100 HIS A C 1
ATOM 796 O O . HIS A 1 100 ? 21.025 3.173 -13.410 1.00 85.00 100 HIS A O 1
ATOM 802 N N . SER A 1 101 ? 19.842 4.111 -15.043 1.00 75.69 101 SER A N 1
ATOM 803 C CA . SER A 1 101 ? 20.860 3.962 -16.091 1.00 75.69 101 SER A CA 1
ATOM 804 C C . SER A 1 101 ? 22.025 4.962 -15.999 1.00 75.69 101 SER A C 1
ATOM 806 O O . SER A 1 101 ? 23.000 4.838 -16.756 1.00 75.69 101 SER A O 1
ATOM 808 N N . SER A 1 102 ? 21.920 5.952 -15.106 1.00 74.38 102 SER A N 1
ATOM 809 C CA . SER A 1 102 ? 22.913 7.006 -14.882 1.00 74.38 102 SER A CA 1
ATOM 810 C C . SER A 1 102 ? 23.588 6.862 -13.514 1.00 74.38 102 SER A C 1
ATOM 812 O O . SER A 1 102 ? 22.961 6.465 -12.539 1.00 74.38 102 SER A O 1
ATOM 814 N N . THR A 1 103 ? 24.886 7.166 -13.438 1.00 70.44 103 THR A N 1
ATOM 815 C CA . THR A 1 103 ? 25.762 6.796 -12.308 1.00 70.44 103 THR A CA 1
ATOM 816 C C . THR A 1 103 ? 25.362 7.386 -10.955 1.00 70.44 103 THR A C 1
ATOM 818 O O . THR A 1 103 ? 25.646 6.772 -9.931 1.00 70.44 103 THR A O 1
ATOM 821 N N . GLU A 1 104 ? 24.714 8.551 -10.938 1.00 75.44 104 GLU A N 1
ATOM 822 C CA . GLU A 1 104 ? 24.259 9.213 -9.704 1.00 75.44 104 GLU A CA 1
ATOM 823 C C . GLU A 1 104 ? 22.896 8.694 -9.222 1.00 75.44 104 GLU A C 1
ATOM 825 O O . GLU A 1 104 ? 22.611 8.727 -8.029 1.00 75.44 104 GLU A O 1
ATOM 830 N N . GLU A 1 105 ? 22.082 8.161 -10.133 1.00 81.31 105 GLU A N 1
ATOM 831 C CA . GLU A 1 105 ? 20.692 7.757 -9.888 1.00 81.31 105 GLU A CA 1
ATOM 832 C C . GLU A 1 105 ? 20.568 6.283 -9.473 1.00 81.31 105 GLU A C 1
ATOM 834 O O . GLU A 1 105 ? 19.480 5.803 -9.204 1.00 81.31 105 GLU A O 1
ATOM 839 N N . ILE A 1 106 ? 21.674 5.532 -9.408 1.00 79.06 106 ILE A N 1
ATOM 840 C CA . ILE A 1 106 ? 21.660 4.105 -9.024 1.00 79.06 106 ILE A CA 1
ATOM 841 C C . ILE A 1 106 ? 21.208 3.914 -7.566 1.00 79.06 106 ILE A C 1
ATOM 843 O O . ILE A 1 106 ? 20.754 2.832 -7.198 1.00 79.06 106 ILE A O 1
ATOM 847 N N . GLN A 1 107 ? 21.383 4.942 -6.732 1.00 82.62 107 GLN A N 1
ATOM 848 C CA . GLN A 1 107 ? 21.186 4.864 -5.284 1.00 82.62 107 GLN A CA 1
ATOM 849 C C . GLN A 1 107 ? 19.793 5.295 -4.826 1.00 82.62 107 GLN A C 1
ATOM 851 O O . GLN A 1 107 ? 19.508 5.144 -3.648 1.00 82.62 107 GLN A O 1
ATOM 856 N N . HIS A 1 108 ? 18.961 5.862 -5.704 1.00 87.44 108 HIS A N 1
ATOM 857 C CA . HIS A 1 108 ? 17.680 6.441 -5.311 1.00 87.44 108 HIS A CA 1
ATOM 858 C C . HIS A 1 108 ? 16.677 6.458 -6.462 1.00 87.44 108 HIS A C 1
ATOM 860 O O . HIS A 1 108 ? 17.049 6.574 -7.628 1.00 87.44 108 HIS A O 1
ATOM 866 N N . GLY A 1 109 ? 15.388 6.476 -6.131 1.00 91.94 109 GLY A N 1
ATOM 867 C CA . GLY A 1 109 ? 14.352 6.686 -7.134 1.00 91.94 109 GLY A CA 1
ATOM 868 C C . GLY A 1 109 ? 14.310 8.128 -7.656 1.00 91.94 109 GLY A C 1
ATOM 869 O O . GLY A 1 109 ? 14.818 9.063 -7.028 1.00 91.94 109 GLY A O 1
ATOM 870 N N . ARG A 1 110 ? 13.636 8.348 -8.786 1.00 93.81 110 ARG A N 1
ATOM 871 C CA . ARG A 1 110 ? 13.322 9.696 -9.283 1.00 93.81 110 ARG A CA 1
ATOM 872 C C . ARG A 1 110 ? 11.980 9.744 -9.993 1.00 93.81 110 ARG A C 1
ATOM 874 O O . ARG A 1 110 ? 11.642 8.856 -10.769 1.00 93.81 110 ARG A O 1
ATOM 881 N N . ILE A 1 111 ? 11.283 10.858 -9.796 1.00 94.81 111 ILE A N 1
ATOM 882 C CA . ILE A 1 111 ? 10.232 11.330 -10.690 1.00 94.81 111 ILE A CA 1
ATOM 883 C C . ILE A 1 111 ? 10.628 12.705 -11.242 1.00 94.81 111 ILE A C 1
ATOM 885 O O . ILE A 1 111 ? 10.981 13.617 -10.494 1.00 94.81 111 ILE A O 1
ATOM 889 N N . ALA A 1 112 ? 10.655 12.846 -12.567 1.00 94.44 112 ALA A N 1
ATOM 890 C CA . ALA A 1 112 ? 10.987 14.118 -13.204 1.00 94.44 112 ALA A CA 1
ATOM 891 C C . ALA A 1 112 ? 9.795 15.083 -13.161 1.00 94.44 112 ALA A C 1
ATOM 893 O O . ALA A 1 112 ? 8.642 14.658 -13.191 1.00 94.44 112 ALA A O 1
ATOM 894 N N . GLU A 1 113 ? 10.063 16.391 -13.178 1.00 95.12 113 GLU A N 1
ATOM 895 C CA . GLU A 1 113 ? 9.012 17.420 -13.236 1.00 95.12 113 GLU A CA 1
ATOM 896 C C . GLU A 1 113 ? 8.103 17.258 -14.463 1.00 95.12 113 GLU A C 1
ATOM 898 O O . GLU A 1 113 ? 6.890 17.435 -14.370 1.00 95.12 113 GLU A O 1
ATOM 903 N N . SER A 1 114 ? 8.667 16.856 -15.607 1.00 96.19 114 SER A N 1
ATOM 904 C CA . SER A 1 114 ? 7.891 16.542 -16.810 1.00 96.19 114 SER A CA 1
ATOM 905 C C . SER A 1 114 ? 6.926 15.378 -16.585 1.00 96.19 114 SER A C 1
ATOM 907 O O . SER A 1 114 ? 5.781 15.450 -17.020 1.00 96.19 114 SER A O 1
ATOM 909 N N . THR A 1 115 ? 7.360 14.334 -15.872 1.00 96.94 115 THR A N 1
ATOM 910 C CA . THR A 1 115 ? 6.507 13.197 -15.504 1.00 96.94 115 THR A CA 1
ATOM 911 C C . THR A 1 115 ? 5.427 13.629 -14.516 1.00 96.94 115 THR A C 1
ATOM 913 O O . THR A 1 115 ? 4.267 13.304 -14.726 1.00 96.94 115 THR A O 1
ATOM 916 N N . LEU A 1 116 ? 5.761 14.427 -13.493 1.00 96.50 116 LEU A N 1
ATOM 917 C CA . LEU A 1 116 ? 4.776 14.980 -12.551 1.00 96.50 116 LEU A CA 1
ATOM 918 C C . LEU A 1 116 ? 3.679 15.781 -13.260 1.00 96.50 116 LEU A C 1
ATOM 920 O O . LEU A 1 116 ? 2.506 15.660 -12.914 1.00 96.50 116 LEU A O 1
ATOM 924 N N . LYS A 1 117 ? 4.045 16.575 -14.273 1.00 96.38 117 LYS A N 1
ATOM 925 C CA . LYS A 1 117 ? 3.082 17.333 -15.076 1.00 96.38 117 LYS A CA 1
ATOM 926 C C . LYS A 1 117 ? 2.116 16.412 -15.830 1.00 96.38 117 LYS A C 1
ATOM 928 O O . LYS A 1 117 ? 0.912 16.632 -15.765 1.00 96.38 117 LYS A O 1
ATOM 933 N N . LEU A 1 118 ? 2.632 15.374 -16.490 1.00 96.75 118 LEU A N 1
ATOM 934 C CA . LEU A 1 118 ? 1.808 14.392 -17.208 1.00 96.75 118 LEU A CA 1
ATOM 935 C C . LEU A 1 118 ? 0.916 13.580 -16.259 1.00 96.75 118 LEU A C 1
ATOM 937 O O . LEU A 1 118 ? -0.240 13.312 -16.581 1.00 96.75 118 LEU A O 1
ATOM 941 N N . VAL A 1 119 ? 1.423 13.230 -15.071 1.00 96.38 119 VAL A N 1
ATOM 942 C CA . VAL A 1 119 ? 0.627 12.588 -14.015 1.00 96.38 119 VAL A CA 1
ATOM 943 C C . VAL A 1 119 ? -0.525 13.499 -13.613 1.00 96.38 119 VAL A C 1
ATOM 945 O O . VAL A 1 119 ? -1.666 13.057 -13.630 1.00 96.38 119 VAL A O 1
ATOM 948 N N . LYS A 1 120 ? -0.260 14.778 -13.321 1.00 95.19 120 LYS A N 1
ATOM 949 C CA . LYS A 1 120 ? -1.311 15.745 -12.981 1.00 95.19 120 LYS A CA 1
ATOM 950 C C . LYS A 1 120 ? -2.397 15.803 -14.058 1.00 95.19 120 LYS A C 1
ATOM 952 O O . LYS A 1 120 ? -3.567 15.626 -13.743 1.00 95.19 120 LYS A O 1
ATOM 957 N N . GLU A 1 121 ? -1.999 15.960 -15.318 1.00 94.38 121 GLU A N 1
ATOM 958 C CA . GLU A 1 121 ? -2.920 15.988 -16.463 1.00 94.38 121 GLU A CA 1
ATOM 959 C C . GLU A 1 121 ? -3.745 14.690 -16.584 1.00 94.38 121 GLU A C 1
ATOM 961 O O . GLU A 1 121 ? -4.929 14.744 -16.914 1.00 94.38 121 GLU A O 1
ATOM 966 N N . SER A 1 122 ? -3.150 13.536 -16.265 1.00 93.44 122 SER A N 1
ATOM 967 C CA . SER A 1 122 ? -3.814 12.223 -16.313 1.00 93.44 122 SER A CA 1
ATOM 968 C C . SER A 1 122 ? -4.766 11.970 -15.138 1.00 93.44 122 SER A C 1
ATOM 970 O O . SER A 1 122 ? -5.669 11.146 -15.256 1.00 93.44 122 SER A O 1
ATOM 972 N N . LEU A 1 123 ? -4.561 12.640 -14.001 1.00 92.38 123 LEU A N 1
ATOM 973 C CA . LEU A 1 123 ? -5.371 12.482 -12.787 1.00 92.38 123 LEU A CA 1
ATOM 974 C C . LEU A 1 123 ? -6.505 13.505 -12.667 1.00 92.38 123 LEU A C 1
ATOM 976 O O . LEU A 1 123 ? -7.352 13.363 -11.789 1.00 92.38 123 LEU A O 1
ATOM 980 N N . ASP A 1 124 ? -6.524 14.537 -13.510 1.00 83.25 124 ASP A N 1
ATOM 981 C CA . ASP A 1 124 ? -7.577 15.562 -13.531 1.00 83.25 124 ASP A CA 1
ATOM 982 C C . ASP A 1 124 ? -8.890 15.063 -14.178 1.00 83.25 124 ASP A C 1
ATOM 984 O O . ASP A 1 124 ? -9.812 15.847 -14.400 1.00 83.25 124 ASP A O 1
ATOM 988 N N . GLN A 1 125 ? -8.981 13.762 -14.478 1.00 68.56 125 GLN A N 1
ATOM 989 C CA . GLN A 1 125 ? -10.164 13.085 -15.007 1.00 68.56 125 GLN A CA 1
ATOM 990 C C . GLN A 1 125 ? -10.739 12.124 -13.964 1.00 68.56 125 GLN A C 1
ATOM 992 O O . GLN A 1 125 ? -9.976 11.399 -13.325 1.00 68.56 125 GLN A O 1
ATOM 997 N N . ASP A 1 126 ? -12.070 12.109 -13.882 1.00 79.69 126 ASP A N 1
ATOM 998 C CA . ASP A 1 126 ? -12.928 11.166 -13.161 1.00 79.69 126 ASP A CA 1
ATOM 999 C C . ASP A 1 126 ? -12.644 10.947 -11.659 1.00 79.69 126 ASP A C 1
ATOM 1001 O O . ASP A 1 126 ? -11.517 10.818 -11.172 1.00 79.69 126 ASP A O 1
ATOM 1005 N N . ASP A 1 127 ? -13.736 10.863 -10.907 1.00 87.50 127 ASP A N 1
ATOM 1006 C CA . ASP A 1 127 ? -13.720 10.489 -9.500 1.00 87.50 127 ASP A CA 1
ATOM 1007 C C . ASP A 1 127 ? -13.797 8.961 -9.385 1.00 87.50 127 ASP A C 1
ATOM 1009 O O . ASP A 1 127 ? -14.708 8.333 -9.923 1.00 87.50 127 ASP A O 1
ATOM 1013 N N . PHE A 1 128 ? -12.867 8.358 -8.643 1.00 93.50 128 PHE A N 1
ATOM 1014 C CA . PHE A 1 128 ? -12.823 6.921 -8.369 1.00 93.50 128 PHE A CA 1
ATOM 1015 C C . PHE A 1 128 ? -12.990 6.656 -6.882 1.00 93.50 128 PHE A C 1
ATOM 1017 O O . PHE A 1 128 ? -12.412 7.345 -6.043 1.00 93.50 128 PHE A O 1
ATOM 1024 N N . LEU A 1 129 ? -13.741 5.612 -6.542 1.00 93.06 129 LEU A N 1
ATOM 1025 C CA . LEU A 1 129 ? -13.964 5.264 -5.144 1.00 93.06 129 LEU A CA 1
ATOM 1026 C C . LEU A 1 129 ? -12.645 4.943 -4.427 1.00 93.06 129 LEU A C 1
ATOM 1028 O O . LEU A 1 129 ? -12.436 5.365 -3.293 1.00 93.06 129 LEU A O 1
ATOM 1032 N N . LEU A 1 130 ? -11.744 4.236 -5.109 1.00 95.38 130 LEU A N 1
ATOM 1033 C CA . LEU A 1 130 ? -10.444 3.843 -4.584 1.00 95.38 130 LEU A CA 1
ATOM 1034 C C . LEU A 1 130 ? -9.311 4.342 -5.487 1.00 95.38 130 LEU A C 1
ATOM 1036 O O . LEU A 1 130 ? -9.263 4.056 -6.683 1.00 95.38 130 LEU A O 1
ATOM 1040 N N . ASN A 1 131 ? -8.353 5.055 -4.900 1.00 97.12 131 ASN A N 1
ATOM 1041 C CA . ASN A 1 131 ? -7.184 5.568 -5.606 1.00 97.12 131 ASN A CA 1
ATOM 1042 C C . ASN A 1 131 ? -5.925 4.926 -5.041 1.00 97.12 131 ASN A C 1
ATOM 1044 O O . ASN A 1 131 ? -5.656 5.025 -3.843 1.00 97.12 131 ASN A O 1
ATOM 1048 N N . ILE A 1 132 ? -5.152 4.264 -5.899 1.00 98.19 132 ILE A N 1
ATOM 1049 C CA . ILE A 1 132 ? -3.940 3.555 -5.494 1.00 98.19 132 ILE A CA 1
ATOM 1050 C C . ILE A 1 132 ? -2.745 4.085 -6.279 1.00 98.19 132 ILE A C 1
ATOM 1052 O O . ILE A 1 132 ? -2.787 4.167 -7.500 1.00 98.19 132 ILE A O 1
ATOM 1056 N N . MET A 1 133 ? -1.645 4.388 -5.605 1.00 98.38 133 MET A N 1
ATOM 1057 C CA . MET A 1 133 ? -0.348 4.611 -6.229 1.00 98.38 133 MET A CA 1
ATOM 1058 C C . MET A 1 133 ? 0.562 3.416 -5.952 1.00 98.38 133 MET A C 1
ATOM 1060 O O . MET A 1 133 ? 0.681 2.996 -4.808 1.00 98.38 133 MET A O 1
ATOM 1064 N N . LEU A 1 134 ? 1.229 2.888 -6.975 1.00 98.69 134 LEU A N 1
ATOM 1065 C CA . LEU A 1 134 ? 2.217 1.817 -6.860 1.00 98.69 134 LEU A CA 1
ATOM 1066 C C . LEU A 1 134 ? 3.585 2.324 -7.325 1.00 98.69 134 LEU A C 1
ATOM 1068 O O . LEU A 1 134 ? 3.748 2.704 -8.484 1.00 98.69 134 LEU A O 1
ATOM 1072 N N . CYS A 1 135 ? 4.585 2.290 -6.451 1.00 98.25 135 CYS A N 1
ATOM 1073 C CA . CYS A 1 135 ? 5.978 2.587 -6.795 1.00 98.25 135 CYS A CA 1
ATOM 1074 C C . CYS A 1 135 ? 6.931 1.581 -6.138 1.00 98.25 135 CYS A C 1
ATOM 1076 O O . CYS A 1 135 ? 6.500 0.736 -5.360 1.00 98.25 135 CYS A O 1
ATOM 1078 N N . HIS A 1 136 ? 8.217 1.612 -6.492 1.00 97.19 136 HIS A N 1
ATOM 1079 C CA . HIS A 1 136 ? 9.200 0.757 -5.827 1.00 97.19 136 HIS A CA 1
ATOM 1080 C C . HIS A 1 136 ? 9.843 1.482 -4.647 1.00 97.19 136 HIS A C 1
ATOM 1082 O O . HIS A 1 136 ? 9.667 1.076 -3.501 1.00 97.19 136 HIS A O 1
ATOM 1088 N N . HIS A 1 137 ? 10.540 2.584 -4.927 1.00 95.19 137 HIS A N 1
ATOM 1089 C CA . HIS A 1 137 ? 11.200 3.389 -3.905 1.00 95.19 137 HIS A CA 1
ATOM 1090 C C . HIS A 1 137 ? 10.177 4.126 -3.033 1.00 95.19 137 HIS A C 1
ATOM 1092 O O . HIS A 1 137 ? 9.073 4.458 -3.475 1.00 95.19 137 HIS A O 1
ATOM 1098 N N . ASN A 1 138 ? 10.562 4.417 -1.795 1.00 93.12 138 ASN A N 1
ATOM 1099 C CA . ASN A 1 138 ? 9.744 5.172 -0.856 1.00 93.12 138 ASN A CA 1
ATOM 1100 C C . ASN A 1 138 ? 9.600 6.644 -1.306 1.00 93.12 138 ASN A C 1
ATOM 1102 O O . ASN A 1 138 ? 10.603 7.300 -1.597 1.00 93.12 138 ASN A O 1
ATOM 1106 N N . PRO A 1 139 ? 8.376 7.201 -1.344 1.00 89.88 139 PRO A N 1
ATOM 1107 C CA . PRO A 1 139 ? 8.147 8.589 -1.755 1.00 89.88 139 PRO A CA 1
ATOM 1108 C C . PRO A 1 139 ? 8.396 9.623 -0.642 1.00 89.88 139 PRO A C 1
ATOM 1110 O O . PRO A 1 139 ? 8.388 10.818 -0.921 1.00 89.88 139 PRO A O 1
ATOM 1113 N N . HIS A 1 140 ? 8.614 9.185 0.601 1.00 84.25 140 HIS A N 1
ATOM 1114 C CA . HIS A 1 140 ? 8.985 10.038 1.734 1.00 84.25 140 HIS A CA 1
ATOM 1115 C C . HIS A 1 140 ? 10.082 9.381 2.577 1.00 84.25 140 HIS A C 1
ATOM 1117 O O . HIS A 1 140 ? 10.297 8.168 2.485 1.00 84.25 140 HIS A O 1
ATOM 1123 N N . LYS A 1 141 ? 10.731 10.164 3.446 1.00 79.44 141 LYS A N 1
ATOM 1124 C CA . LYS A 1 141 ? 11.794 9.686 4.337 1.00 79.44 141 LYS A CA 1
ATOM 1125 C C . LYS A 1 141 ? 11.335 8.547 5.238 1.00 79.44 141 LYS A C 1
ATOM 1127 O O . LYS A 1 141 ? 10.465 8.723 6.085 1.00 79.44 141 LYS A O 1
ATOM 1132 N N . HIS A 1 142 ? 12.009 7.411 5.124 1.00 70.56 142 HIS A N 1
ATOM 1133 C CA . HIS A 1 142 ? 11.802 6.249 5.979 1.00 70.56 142 HIS A CA 1
ATOM 1134 C C . HIS A 1 142 ? 13.043 6.046 6.867 1.00 70.56 142 HIS A C 1
ATOM 1136 O O . HIS A 1 142 ? 13.865 5.164 6.626 1.00 70.56 142 HIS A O 1
ATOM 1142 N N . SER A 1 143 ? 13.206 6.928 7.859 1.00 64.31 143 SER A N 1
ATOM 1143 C CA . SER A 1 143 ? 14.406 7.039 8.712 1.00 64.31 143 SER A CA 1
ATOM 1144 C C . SER A 1 143 ? 14.468 6.031 9.869 1.00 64.31 143 SER A C 1
ATOM 1146 O O . SER A 1 143 ? 15.419 6.020 10.654 1.00 64.31 143 SER A O 1
ATOM 1148 N N . GLU A 1 144 ? 13.462 5.171 9.999 1.00 62.56 144 GLU A N 1
ATOM 1149 C CA . GLU A 1 144 ? 13.384 4.197 11.082 1.00 62.56 144 GLU A CA 1
ATOM 1150 C C . GLU A 1 144 ? 14.409 3.069 10.905 1.00 62.56 144 GLU A C 1
ATOM 1152 O O . GLU A 1 144 ? 14.749 2.668 9.792 1.00 62.56 144 GLU A O 1
ATOM 1157 N N . ILE A 1 145 ? 14.924 2.565 12.033 1.00 60.41 145 ILE A N 1
ATOM 1158 C CA . ILE A 1 145 ? 15.885 1.446 12.103 1.00 60.41 145 ILE A CA 1
ATOM 1159 C C . ILE A 1 145 ? 17.221 1.737 11.375 1.00 60.41 145 ILE A C 1
ATOM 1161 O O . ILE A 1 145 ? 17.964 0.829 11.029 1.00 60.41 145 ILE A O 1
ATOM 1165 N N . GLN A 1 146 ? 17.572 3.015 11.172 1.00 63.94 146 GLN A N 1
ATOM 1166 C CA . GLN A 1 146 ? 18.837 3.432 10.536 1.00 63.94 146 GLN A CA 1
ATOM 1167 C C . GLN A 1 146 ? 19.069 2.812 9.142 1.00 63.94 146 GLN A C 1
ATOM 1169 O O . GLN A 1 146 ? 20.209 2.668 8.707 1.00 63.94 146 GLN A O 1
ATOM 1174 N N . LEU A 1 147 ? 17.996 2.509 8.403 1.00 61.94 147 LEU A N 1
ATOM 1175 C CA . LEU A 1 147 ? 18.035 1.888 7.067 1.00 61.94 147 LEU A CA 1
ATOM 1176 C C . LEU A 1 147 ? 18.517 2.838 5.945 1.00 61.94 147 LEU A C 1
ATOM 1178 O O . LEU A 1 147 ? 18.243 2.599 4.772 1.00 61.94 147 LEU A O 1
ATOM 1182 N N . GLY A 1 148 ? 19.200 3.933 6.293 1.00 62.75 148 GLY A N 1
ATOM 1183 C CA . GLY A 1 148 ? 19.656 4.972 5.366 1.00 62.75 148 GLY A CA 1
ATOM 1184 C C . GLY A 1 148 ? 18.559 5.948 4.912 1.00 62.75 148 GLY A C 1
ATOM 1185 O O . GLY A 1 148 ? 17.375 5.619 4.879 1.00 62.75 148 GLY A O 1
ATOM 1186 N N . GLU A 1 149 ? 18.969 7.172 4.556 1.00 63.78 149 GLU A N 1
ATOM 1187 C CA . GLU A 1 149 ? 18.075 8.273 4.138 1.00 63.78 149 GLU A CA 1
ATOM 1188 C C . GLU A 1 149 ? 18.263 8.708 2.672 1.00 63.78 149 GLU A C 1
ATOM 1190 O O . GLU A 1 149 ? 17.757 9.750 2.262 1.00 63.78 149 GLU A O 1
ATOM 1195 N N . HIS A 1 150 ? 19.050 7.974 1.884 1.00 71.12 150 HIS A N 1
ATOM 1196 C CA . HIS A 1 150 ? 19.528 8.446 0.576 1.00 71.12 150 HIS A CA 1
ATOM 1197 C C . HIS A 1 150 ? 18.941 7.705 -0.624 1.00 71.12 150 HIS A C 1
ATOM 1199 O O . HIS A 1 150 ? 19.417 7.917 -1.733 1.00 71.12 150 HIS A O 1
ATOM 1205 N N . ASP A 1 151 ? 17.925 6.876 -0.405 1.00 80.88 151 ASP A N 1
ATOM 1206 C CA . ASP A 1 151 ? 17.312 5.976 -1.387 1.00 80.88 151 ASP A CA 1
ATOM 1207 C C . ASP A 1 151 ? 15.841 6.300 -1.709 1.00 80.88 151 ASP A C 1
ATOM 1209 O O . ASP A 1 151 ? 15.197 5.632 -2.520 1.00 80.88 151 ASP A O 1
ATOM 1213 N N . GLU A 1 152 ? 15.323 7.383 -1.128 1.00 88.44 152 GLU A N 1
ATOM 1214 C CA . GLU A 1 152 ? 13.986 7.903 -1.408 1.00 88.44 152 GLU A CA 1
ATOM 1215 C C . GLU A 1 152 ? 13.835 8.442 -2.838 1.00 88.44 152 GLU A C 1
ATOM 1217 O O . GLU A 1 152 ? 14.799 8.817 -3.507 1.00 88.44 152 GLU A O 1
ATOM 1222 N N . ILE A 1 153 ? 12.593 8.540 -3.315 1.00 91.94 153 ILE A N 1
ATOM 1223 C CA . ILE A 1 153 ? 12.308 9.153 -4.614 1.00 91.94 153 ILE A CA 1
ATOM 1224 C C . ILE A 1 153 ? 12.651 10.647 -4.566 1.00 91.94 153 ILE A C 1
ATOM 1226 O O . ILE A 1 153 ? 11.978 11.432 -3.894 1.00 91.94 153 ILE A O 1
ATOM 1230 N N . LYS A 1 154 ? 13.605 11.092 -5.391 1.00 92.50 154 LYS A N 1
ATOM 1231 C CA . LYS A 1 154 ? 13.752 12.521 -5.701 1.00 92.50 154 LYS A CA 1
ATOM 1232 C C . LYS A 1 154 ? 12.497 13.019 -6.419 1.00 92.50 154 LYS A C 1
ATOM 1234 O O . LYS A 1 154 ? 12.172 12.536 -7.503 1.00 92.50 154 LYS A O 1
ATOM 1239 N N . GLY A 1 155 ? 11.809 13.985 -5.808 1.00 92.62 155 GLY A N 1
ATOM 1240 C CA . GLY A 1 155 ? 10.486 14.458 -6.238 1.00 92.62 155 GLY A CA 1
ATOM 1241 C C . GLY A 1 155 ? 9.310 13.712 -5.591 1.00 92.62 155 GLY A C 1
ATOM 1242 O O . GLY A 1 155 ? 8.164 14.014 -5.904 1.00 92.62 155 GLY A O 1
ATOM 1243 N N . GLY A 1 156 ? 9.570 12.775 -4.670 1.00 93.62 156 GLY A N 1
ATOM 1244 C CA . GLY A 1 156 ? 8.541 11.996 -3.978 1.00 93.62 156 GLY A CA 1
ATOM 1245 C C . GLY A 1 156 ? 7.576 12.853 -3.157 1.00 93.62 156 GLY A C 1
ATOM 1246 O O . GLY A 1 156 ? 6.369 12.659 -3.260 1.00 93.62 156 GLY A O 1
ATOM 1247 N N . GLN A 1 157 ? 8.070 13.872 -2.442 1.00 92.69 157 GLN A N 1
ATOM 1248 C CA . GLN A 1 157 ? 7.191 14.792 -1.710 1.00 92.69 157 GLN A CA 1
ATOM 1249 C C . GLN A 1 157 ? 6.266 15.574 -2.651 1.00 92.69 157 GLN A C 1
ATOM 1251 O O . GLN A 1 157 ? 5.080 15.666 -2.378 1.00 92.69 157 GLN A O 1
ATOM 1256 N N . LEU A 1 158 ? 6.770 16.062 -3.793 1.00 94.56 158 LEU A N 1
ATOM 1257 C CA . LEU A 1 158 ? 5.939 16.757 -4.787 1.00 94.56 158 LEU A CA 1
ATOM 1258 C C . LEU A 1 158 ? 4.843 15.843 -5.351 1.00 94.56 158 LEU A C 1
ATOM 1260 O O . LEU A 1 158 ? 3.741 16.304 -5.629 1.00 94.56 158 LEU A O 1
ATOM 1264 N N . LEU A 1 159 ? 5.142 14.552 -5.513 1.00 95.44 159 LEU A N 1
ATOM 1265 C CA . LEU A 1 159 ? 4.163 13.551 -5.925 1.00 95.44 159 LEU A CA 1
ATOM 1266 C C . LEU A 1 159 ? 3.103 13.310 -4.841 1.00 95.44 159 LEU A C 1
ATOM 1268 O O . LEU A 1 159 ? 1.920 13.262 -5.164 1.00 95.44 159 LEU A O 1
ATOM 1272 N N . LEU A 1 160 ? 3.512 13.182 -3.574 1.00 95.00 160 LEU A N 1
ATOM 1273 C CA . LEU A 1 160 ? 2.593 13.025 -2.442 1.00 95.00 160 LEU A CA 1
ATOM 1274 C C . LEU A 1 160 ? 1.704 14.257 -2.2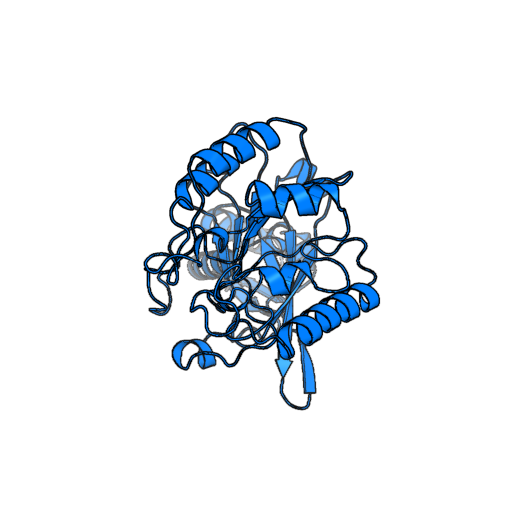57 1.00 95.00 160 LEU A C 1
ATOM 1276 O O . LEU A 1 160 ? 0.504 14.105 -2.048 1.00 95.00 160 LEU A O 1
ATOM 1280 N N . ASP A 1 161 ? 2.273 15.454 -2.387 1.00 93.19 161 ASP A N 1
ATOM 1281 C CA . ASP A 1 161 ? 1.536 16.715 -2.327 1.00 93.19 161 ASP A CA 1
ATOM 1282 C C . ASP A 1 161 ? 0.513 16.795 -3.465 1.00 93.19 161 ASP A C 1
ATOM 1284 O O . ASP A 1 161 ? -0.635 17.150 -3.221 1.00 93.19 161 ASP A O 1
ATOM 1288 N N . LEU A 1 162 ? 0.905 16.410 -4.690 1.00 93.25 162 LEU A N 1
ATOM 1289 C CA . LEU A 1 162 ? 0.026 16.394 -5.863 1.00 93.25 162 LEU A CA 1
ATOM 1290 C C . LEU A 1 162 ? -1.193 15.487 -5.656 1.00 93.25 162 LEU A C 1
ATOM 1292 O O . LEU A 1 162 ? -2.313 15.899 -5.948 1.00 93.25 162 LEU A O 1
ATOM 1296 N N . ILE A 1 163 ? -0.992 14.255 -5.179 1.00 93.50 163 ILE A N 1
ATOM 1297 C CA . ILE A 1 163 ? -2.101 13.309 -4.978 1.00 93.50 163 ILE A CA 1
ATOM 1298 C C . ILE A 1 163 ? -2.889 13.595 -3.690 1.00 93.50 163 ILE A C 1
ATOM 1300 O O . ILE A 1 163 ? -4.058 13.240 -3.609 1.00 93.50 163 ILE A O 1
ATOM 1304 N N . GLY A 1 164 ? -2.275 14.260 -2.707 1.00 91.69 164 GLY A N 1
ATOM 1305 C CA . GLY A 1 164 ? -2.895 14.673 -1.444 1.00 91.69 164 GLY A CA 1
ATOM 1306 C C . GLY A 1 164 ? -3.592 16.040 -1.482 1.00 91.69 164 GLY A C 1
ATOM 1307 O O . GLY A 1 164 ? -4.055 16.507 -0.435 1.00 91.69 164 GLY A O 1
ATOM 1308 N N . GLU A 1 165 ? -3.651 16.699 -2.649 1.00 89.69 165 GLU A N 1
ATOM 1309 C CA . GLU A 1 165 ? -4.362 17.969 -2.849 1.00 89.69 165 GLU A CA 1
ATOM 1310 C C . GLU A 1 165 ? -5.815 17.850 -2.327 1.00 89.69 165 GLU A C 1
ATOM 1312 O O . GLU A 1 165 ? -6.510 16.909 -2.701 1.00 89.69 165 GLU A O 1
ATOM 1317 N N . PRO A 1 166 ? -6.341 18.804 -1.527 1.00 83.00 166 PRO A N 1
ATOM 1318 C CA . PRO A 1 166 ? -7.678 18.690 -0.921 1.00 83.00 166 PRO A CA 1
ATOM 1319 C C . PRO A 1 166 ? -8.851 18.567 -1.903 1.00 83.00 166 PRO A C 1
ATOM 1321 O O . PRO A 1 166 ? -9.964 18.266 -1.487 1.00 83.00 166 PRO A O 1
ATOM 1324 N N . GLN A 1 167 ? -8.635 18.887 -3.183 1.00 81.94 167 GLN A N 1
ATOM 1325 C CA . GLN A 1 167 ? -9.644 18.732 -4.235 1.00 81.94 167 GLN A CA 1
ATOM 1326 C C . GLN A 1 167 ? -9.680 17.310 -4.810 1.00 81.94 167 GLN A C 1
ATOM 1328 O O . GLN A 1 167 ? -10.565 17.009 -5.605 1.00 81.94 167 GLN A O 1
ATOM 1333 N N . ARG A 1 168 ? -8.718 16.457 -4.446 1.00 84.56 168 ARG A N 1
ATOM 1334 C CA . ARG A 1 168 ? -8.635 15.063 -4.874 1.00 84.56 168 ARG A CA 1
ATOM 1335 C C . ARG A 1 168 ? -9.146 14.145 -3.771 1.00 84.56 168 ARG A C 1
ATOM 1337 O O . ARG A 1 168 ? -9.135 14.481 -2.590 1.00 84.56 168 ARG A O 1
ATOM 1344 N N . GLN A 1 169 ? -9.591 12.971 -4.191 1.00 88.81 169 GLN A N 1
ATOM 1345 C CA . GLN A 1 169 ? -9.976 11.883 -3.302 1.00 88.81 169 GLN A CA 1
ATOM 1346 C C . GLN A 1 169 ? -8.746 11.265 -2.631 1.00 88.81 169 GLN A C 1
ATOM 1348 O O . GLN A 1 169 ? -7.637 11.371 -3.150 1.00 88.81 169 GLN A O 1
ATOM 1353 N N . ASP A 1 170 ? -8.956 10.588 -1.506 1.00 93.69 170 ASP A N 1
ATOM 1354 C CA . ASP A 1 170 ? -7.887 9.961 -0.730 1.00 93.69 170 ASP A CA 1
ATOM 1355 C C . ASP A 1 170 ? -7.140 8.873 -1.520 1.00 93.69 170 ASP A C 1
ATOM 1357 O O . ASP A 1 170 ? -7.733 8.123 -2.303 1.00 93.69 170 ASP A O 1
ATOM 1361 N N . TRP A 1 171 ? -5.832 8.755 -1.259 1.00 96.56 171 TRP A N 1
ATOM 1362 C CA . TRP A 1 171 ? -4.932 7.815 -1.932 1.00 96.56 171 TRP A CA 1
ATOM 1363 C C . TRP A 1 171 ? -4.290 6.816 -0.976 1.00 96.56 171 TRP A C 1
ATOM 1365 O O . TRP A 1 171 ? -3.775 7.188 0.081 1.00 96.56 171 TRP A O 1
ATOM 1375 N N . LEU A 1 172 ? -4.233 5.558 -1.411 1.00 98.06 172 LEU A N 1
ATOM 1376 C CA . LEU A 1 172 ? -3.353 4.535 -0.861 1.00 98.06 172 LEU A CA 1
ATOM 1377 C C . LEU A 1 172 ? -2.083 4.468 -1.705 1.00 98.06 172 LEU A C 1
ATOM 1379 O O . LEU A 1 172 ? -2.135 4.246 -2.906 1.00 98.06 172 LEU A O 1
ATOM 1383 N N . VAL A 1 173 ? -0.925 4.591 -1.085 1.00 98.25 173 VAL A N 1
ATOM 1384 C CA . VAL A 1 173 ? 0.381 4.482 -1.720 1.00 98.25 173 VAL A CA 1
ATOM 1385 C C . VAL A 1 173 ? 1.024 3.178 -1.288 1.00 98.25 173 VAL A C 1
ATOM 1387 O O . VAL A 1 173 ? 1.309 3.006 -0.114 1.00 98.25 173 VAL A O 1
ATOM 1390 N N . ILE A 1 174 ? 1.294 2.276 -2.221 1.00 98.44 174 ILE A N 1
ATOM 1391 C CA . ILE A 1 174 ? 1.983 1.010 -1.978 1.00 98.44 174 ILE A CA 1
ATOM 1392 C C . ILE A 1 174 ? 3.393 1.112 -2.553 1.00 98.44 174 ILE A C 1
ATOM 1394 O O . ILE A 1 174 ? 3.563 1.403 -3.740 1.00 98.44 174 ILE A O 1
ATOM 1398 N N . HIS A 1 175 ? 4.404 0.844 -1.727 1.00 97.56 175 HIS A N 1
ATOM 1399 C CA . HIS A 1 175 ? 5.792 0.780 -2.182 1.00 97.56 175 HIS A CA 1
ATOM 1400 C C . HIS A 1 175 ? 6.568 -0.403 -1.601 1.00 97.56 175 HIS A C 1
ATOM 1402 O O . HIS A 1 175 ? 6.097 -1.076 -0.689 1.00 97.56 175 HIS A O 1
ATOM 1408 N N . GLY A 1 176 ? 7.753 -0.666 -2.154 1.00 93.94 176 GLY A N 1
ATOM 1409 C CA . GLY A 1 176 ? 8.685 -1.699 -1.703 1.00 93.94 176 GLY A CA 1
ATOM 1410 C C . GLY A 1 176 ? 10.009 -1.091 -1.236 1.00 93.94 176 GLY A C 1
ATOM 1411 O O . GLY A 1 176 ? 10.018 -0.124 -0.471 1.00 93.94 176 GLY A O 1
ATOM 1412 N N . HIS A 1 177 ? 11.120 -1.658 -1.716 1.00 92.81 177 HIS A N 1
ATOM 1413 C CA . HIS A 1 177 ? 12.509 -1.205 -1.540 1.00 92.81 177 HIS A CA 1
ATOM 1414 C C . HIS A 1 177 ? 13.103 -1.312 -0.130 1.00 92.81 177 HIS A C 1
ATOM 1416 O O . HIS A 1 177 ? 14.230 -1.761 0.028 1.00 92.81 177 HIS A O 1
ATOM 1422 N N . LYS A 1 178 ? 12.367 -0.930 0.918 1.00 89.38 178 LYS A N 1
ATOM 1423 C CA . LYS A 1 178 ? 12.897 -0.919 2.293 1.00 89.38 178 LYS A CA 1
ATOM 1424 C C . LYS A 1 178 ? 12.877 -2.277 2.978 1.00 89.38 178 LYS A C 1
ATOM 1426 O O . LYS A 1 178 ? 13.528 -2.436 4.005 1.00 89.38 178 LYS A O 1
ATOM 1431 N N . HIS A 1 179 ? 12.103 -3.231 2.456 1.00 91.12 179 HIS A N 1
ATOM 1432 C CA . HIS A 1 179 ? 11.840 -4.539 3.074 1.00 91.12 179 HIS A CA 1
ATOM 1433 C C . HIS A 1 179 ? 11.218 -4.459 4.481 1.00 91.12 179 HIS A C 1
ATOM 1435 O O . HIS A 1 179 ? 10.962 -5.500 5.073 1.00 91.12 179 HIS A O 1
ATOM 1441 N N . HIS A 1 180 ? 10.960 -3.257 5.007 1.00 91.44 180 HIS A N 1
ATOM 1442 C CA . HIS A 1 180 ? 10.382 -3.007 6.318 1.00 91.44 180 HIS A CA 1
ATOM 1443 C C . HIS A 1 180 ? 8.893 -2.691 6.162 1.00 91.44 180 HIS A C 1
ATOM 1445 O O . HIS A 1 180 ? 8.546 -1.617 5.652 1.00 91.44 180 HIS A O 1
ATOM 1451 N N . PRO A 1 181 ? 8.009 -3.617 6.552 1.00 93.44 181 PRO A N 1
ATOM 1452 C CA . PRO A 1 181 ? 6.593 -3.446 6.340 1.00 93.44 181 PRO A CA 1
ATOM 1453 C C . PRO A 1 181 ? 5.992 -2.484 7.353 1.00 93.44 181 PRO A C 1
ATOM 1455 O O . PRO A 1 181 ? 6.253 -2.575 8.552 1.00 93.44 181 PRO A O 1
ATOM 1458 N N . LYS A 1 182 ? 5.196 -1.538 6.862 1.00 93.38 182 LYS A N 1
ATOM 1459 C CA . LYS A 1 182 ? 4.653 -0.462 7.685 1.00 93.38 182 LYS A CA 1
ATOM 1460 C C . LYS A 1 182 ? 3.467 0.201 7.007 1.00 93.38 182 LYS A C 1
ATOM 1462 O O . LYS A 1 182 ? 3.450 0.334 5.788 1.00 93.38 182 LYS A O 1
ATOM 1467 N N . ILE A 1 183 ? 2.532 0.703 7.806 1.00 95.50 183 ILE A N 1
ATOM 1468 C CA . ILE A 1 183 ? 1.478 1.601 7.338 1.00 95.50 183 ILE A CA 1
ATOM 1469 C C . ILE A 1 183 ? 1.587 2.929 8.083 1.00 95.50 183 ILE A C 1
ATOM 1471 O O . ILE A 1 183 ? 1.660 2.951 9.312 1.00 95.50 183 ILE A O 1
ATOM 1475 N N . THR A 1 184 ? 1.623 4.032 7.343 1.00 94.31 184 THR A N 1
ATOM 1476 C CA . THR A 1 184 ? 1.664 5.397 7.879 1.00 94.31 184 THR A CA 1
ATOM 1477 C C . THR A 1 184 ? 0.748 6.324 7.104 1.00 94.31 184 THR A C 1
ATOM 1479 O O . THR A 1 184 ? 0.221 5.980 6.052 1.00 94.31 184 THR A O 1
ATOM 1482 N N . TYR A 1 185 ? 0.586 7.540 7.611 1.00 93.94 185 TYR A N 1
ATOM 1483 C CA . TYR A 1 185 ? 0.063 8.653 6.836 1.00 93.94 185 TYR A CA 1
ATOM 1484 C C . TYR A 1 185 ? 1.234 9.504 6.341 1.00 93.94 185 TYR A C 1
ATOM 1486 O O . TYR A 1 185 ? 2.177 9.766 7.093 1.00 93.94 185 TYR A O 1
ATOM 1494 N N . ALA A 1 186 ? 1.182 9.930 5.081 1.00 93.12 186 ALA A N 1
ATOM 1495 C CA . ALA A 1 186 ? 2.099 10.927 4.547 1.00 93.12 186 ALA A CA 1
ATOM 1496 C C . ALA A 1 186 ? 1.957 12.260 5.308 1.00 93.12 186 ALA A C 1
ATOM 1498 O O . ALA A 1 186 ? 0.981 12.492 6.023 1.00 93.12 186 ALA A O 1
ATOM 1499 N N . SER A 1 187 ? 2.938 13.151 5.160 1.00 87.44 187 SER A N 1
ATOM 1500 C CA . SER A 1 187 ? 2.826 14.506 5.706 1.00 87.44 187 SER A CA 1
ATOM 1501 C C . SER A 1 187 ? 1.703 15.284 5.015 1.00 87.44 187 SER A C 1
ATOM 1503 O O . SER A 1 187 ? 1.589 15.239 3.793 1.00 87.44 187 SER A O 1
ATOM 1505 N N . GLY A 1 188 ? 0.909 16.024 5.793 1.00 85.12 188 GLY A N 1
ATOM 1506 C CA . GLY A 1 188 ? -0.194 16.835 5.279 1.00 85.12 188 GLY A CA 1
ATOM 1507 C C . GLY A 1 188 ? -1.355 16.958 6.272 1.00 85.12 188 GLY A C 1
ATOM 1508 O O . GLY A 1 188 ? -1.176 16.823 7.483 1.00 85.12 188 GLY A O 1
ATOM 1509 N N . GLY A 1 189 ? -2.549 17.248 5.744 1.00 83.56 189 GLY A N 1
ATOM 1510 C CA . GLY A 1 189 ? -3.798 17.362 6.505 1.00 83.56 189 GLY A CA 1
ATOM 1511 C C . GLY A 1 189 ? -4.595 16.056 6.599 1.00 83.56 189 GLY A C 1
ATOM 1512 O O . GLY A 1 189 ? -4.053 14.958 6.499 1.00 83.56 189 GLY A O 1
ATOM 1513 N N . ASN A 1 190 ? -5.914 16.171 6.769 1.00 83.38 190 ASN A N 1
ATOM 1514 C CA . ASN A 1 190 ? -6.799 15.009 6.912 1.00 83.38 190 ASN A CA 1
ATOM 1515 C C . ASN A 1 190 ? -6.846 14.114 5.654 1.00 83.38 190 ASN A C 1
ATOM 1517 O O . ASN A 1 190 ? -7.039 12.912 5.780 1.00 83.38 190 ASN A O 1
ATOM 1521 N N . SER A 1 191 ? -6.600 14.690 4.473 1.00 84.25 191 SER A N 1
ATOM 1522 C CA . SER A 1 191 ? -6.522 14.003 3.173 1.00 84.25 191 SER A CA 1
ATOM 1523 C C . SER A 1 191 ? -5.123 13.465 2.840 1.00 84.25 191 SER A C 1
ATOM 1525 O O . SER A 1 191 ? -4.833 13.146 1.688 1.00 84.25 191 SER A O 1
ATOM 1527 N N . SER A 1 192 ? -4.203 13.417 3.813 1.00 92.31 192 SER A N 1
ATOM 1528 C CA . SER A 1 192 ? -2.840 12.938 3.545 1.00 92.31 192 SER A CA 1
ATOM 1529 C C . SER A 1 192 ? -2.873 11.494 3.050 1.00 92.31 192 SER A C 1
ATOM 1531 O O . SER A 1 192 ? -3.503 10.672 3.715 1.00 92.31 192 SER A O 1
ATOM 1533 N N . PRO A 1 193 ? -2.162 11.135 1.971 1.00 96.00 193 PRO A N 1
ATOM 1534 C CA . PRO A 1 193 ? -2.139 9.760 1.486 1.00 96.00 193 PRO A CA 1
ATOM 1535 C C . PRO A 1 193 ? -1.760 8.748 2.574 1.00 96.00 193 PRO A C 1
ATOM 1537 O O . PRO A 1 193 ? -0.908 9.016 3.425 1.00 96.00 193 PRO A O 1
ATOM 1540 N N . ILE A 1 194 ? -2.381 7.573 2.543 1.00 97.00 194 ILE A N 1
ATOM 1541 C CA . ILE A 1 194 ? -1.995 6.429 3.373 1.00 97.00 194 ILE A CA 1
ATOM 1542 C C . ILE A 1 194 ? -0.832 5.740 2.669 1.00 97.00 194 ILE A C 1
ATOM 1544 O O . ILE A 1 194 ? -0.944 5.430 1.491 1.00 97.00 194 ILE A O 1
ATOM 1548 N N . VAL A 1 195 ? 0.281 5.497 3.349 1.00 96.94 195 VAL A N 1
ATOM 1549 C CA . VAL A 1 195 ? 1.470 4.862 2.776 1.00 96.94 195 VAL A CA 1
ATOM 1550 C C . VAL A 1 195 ? 1.659 3.479 3.379 1.00 96.94 195 VAL A C 1
ATOM 1552 O O . VAL A 1 195 ? 1.913 3.338 4.569 1.00 96.94 195 VAL A O 1
ATOM 1555 N N . PHE A 1 196 ? 1.554 2.464 2.533 1.00 97.69 196 PHE A N 1
ATOM 1556 C CA . PHE A 1 196 ? 1.816 1.062 2.805 1.00 97.69 196 PHE A CA 1
ATOM 1557 C C . PHE A 1 196 ? 3.201 0.693 2.249 1.00 97.69 196 PHE A C 1
ATOM 1559 O O . PHE A 1 196 ? 3.377 0.456 1.051 1.00 97.69 196 PHE A O 1
ATOM 1566 N N . SER A 1 197 ? 4.194 0.641 3.131 1.00 95.75 197 SER A N 1
ATOM 1567 C CA . SER A 1 197 ? 5.496 0.036 2.853 1.00 95.75 197 SER A CA 1
ATOM 1568 C C . SER A 1 197 ? 5.340 -1.477 2.939 1.00 95.75 197 SER A C 1
ATOM 1570 O O . SER A 1 197 ? 4.991 -2.000 3.996 1.00 95.75 197 SER A O 1
ATOM 1572 N N . ALA A 1 198 ? 5.556 -2.188 1.838 1.00 95.94 198 ALA A N 1
ATOM 1573 C CA . ALA A 1 198 ? 5.480 -3.639 1.798 1.00 95.94 198 ALA A CA 1
ATOM 1574 C C . ALA A 1 198 ? 6.814 -4.273 2.212 1.00 95.94 198 ALA A C 1
ATOM 1576 O O . ALA A 1 198 ? 7.895 -3.860 1.778 1.00 95.94 198 ALA A O 1
ATOM 1577 N N . GLY A 1 199 ? 6.725 -5.327 3.020 1.00 93.50 199 GLY A N 1
ATOM 1578 C CA . GLY A 1 199 ? 7.831 -6.241 3.261 1.00 93.50 199 GLY A CA 1
ATOM 1579 C C . GLY A 1 199 ? 8.176 -7.016 1.993 1.00 93.50 199 GLY A C 1
ATOM 1580 O O . GLY A 1 199 ? 7.413 -7.061 1.025 1.00 93.50 199 GLY A O 1
ATOM 1581 N N . SER A 1 200 ? 9.350 -7.633 1.986 1.00 92.94 200 SER A N 1
ATOM 1582 C CA . SER A 1 200 ? 9.739 -8.493 0.871 1.00 92.94 200 SER A CA 1
ATOM 1583 C C . SER A 1 200 ? 9.082 -9.858 0.956 1.00 92.94 200 SER A C 1
ATOM 1585 O O . SER A 1 200 ? 8.928 -10.385 2.043 1.00 92.94 200 SER A O 1
ATOM 1587 N N . SER A 1 201 ? 8.787 -10.494 -0.176 1.00 91.25 201 SER A N 1
ATOM 1588 C CA . SER A 1 201 ? 8.219 -11.850 -0.181 1.00 91.25 201 SER A CA 1
ATOM 1589 C C . SER A 1 201 ? 9.271 -12.963 -0.248 1.00 91.25 201 SER A C 1
ATOM 1591 O O . SER A 1 201 ? 8.958 -14.120 0.019 1.00 91.25 201 SER A O 1
ATOM 1593 N N . ALA A 1 202 ? 10.504 -12.651 -0.663 1.00 88.69 202 ALA A N 1
ATOM 1594 C CA . ALA A 1 202 ? 11.529 -13.660 -0.957 1.00 88.69 202 ALA A CA 1
ATOM 1595 C C . ALA A 1 202 ? 12.974 -13.146 -0.802 1.00 88.69 202 ALA A C 1
ATOM 1597 O O . ALA A 1 202 ? 13.891 -13.652 -1.450 1.00 88.69 202 ALA A O 1
ATOM 1598 N N . SER A 1 203 ? 13.192 -12.126 0.029 1.00 85.31 203 SER A N 1
ATOM 1599 C CA . SER A 1 203 ? 14.519 -11.530 0.196 1.00 85.31 203 SER A CA 1
ATOM 1600 C C . SER A 1 203 ? 15.356 -12.240 1.255 1.00 85.31 203 SER A C 1
ATOM 1602 O O . SER A 1 203 ? 14.834 -12.778 2.236 1.00 85.31 203 SER A O 1
ATOM 1604 N N . THR A 1 204 ? 16.675 -12.179 1.085 1.00 84.31 204 THR A N 1
ATOM 1605 C CA . THR A 1 204 ? 17.604 -12.331 2.205 1.00 84.31 204 THR A CA 1
ATOM 1606 C C . THR A 1 204 ? 17.650 -10.996 2.936 1.00 84.31 204 THR A C 1
ATOM 1608 O O . THR A 1 204 ? 18.207 -10.033 2.413 1.00 84.31 204 THR A O 1
ATOM 1611 N N . LEU A 1 205 ? 17.039 -10.933 4.117 1.00 81.56 205 LEU A N 1
ATOM 1612 C CA . LEU A 1 205 ? 16.954 -9.699 4.895 1.00 81.56 205 LEU A CA 1
ATOM 1613 C C . LEU A 1 205 ? 18.330 -9.258 5.404 1.00 81.56 205 LEU A C 1
ATOM 1615 O O . LEU A 1 205 ? 19.154 -10.083 5.810 1.00 81.56 205 LEU A O 1
ATOM 1619 N N . TYR A 1 206 ? 18.551 -7.944 5.414 1.00 77.88 206 TYR A N 1
ATOM 1620 C CA . TYR A 1 206 ? 19.723 -7.339 6.041 1.00 77.88 206 TYR A CA 1
ATOM 1621 C C . TYR A 1 206 ? 19.754 -7.645 7.547 1.00 77.88 206 TYR A C 1
ATOM 1623 O O . TYR A 1 206 ? 18.684 -7.770 8.153 1.00 77.88 206 TYR A O 1
ATOM 1631 N N . PRO A 1 207 ? 20.939 -7.751 8.179 1.00 78.31 207 PRO A N 1
ATOM 1632 C CA . PRO A 1 207 ? 21.060 -8.042 9.609 1.00 78.31 207 PRO A CA 1
ATOM 1633 C C . PRO A 1 207 ? 20.192 -7.157 10.515 1.00 78.31 207 PRO A C 1
ATOM 1635 O O . PRO A 1 207 ? 19.619 -7.645 11.487 1.00 78.31 207 PRO A O 1
ATOM 1638 N N . GLU A 1 208 ? 20.048 -5.882 10.162 1.00 78.06 208 GLU A N 1
ATOM 1639 C CA . GLU A 1 208 ? 19.245 -4.875 10.857 1.00 78.06 208 GLU A CA 1
ATOM 1640 C C . GLU A 1 208 ? 17.739 -5.197 10.830 1.00 78.06 208 GLU A C 1
ATOM 1642 O O . GLU A 1 208 ? 17.009 -4.825 11.747 1.00 78.06 208 GLU A O 1
ATOM 1647 N N . LEU A 1 209 ? 17.275 -5.929 9.810 1.00 79.00 209 LEU A N 1
ATOM 1648 C CA . LEU A 1 209 ? 15.866 -6.266 9.587 1.00 79.00 209 LEU A CA 1
ATOM 1649 C C . LEU A 1 209 ? 15.459 -7.646 10.107 1.00 79.00 209 LEU A C 1
ATOM 1651 O O . LEU A 1 209 ? 14.276 -7.856 10.353 1.00 79.00 209 LEU A O 1
ATOM 1655 N N . ILE A 1 210 ? 16.398 -8.573 10.329 1.00 78.62 210 ILE A N 1
ATOM 1656 C CA . ILE A 1 210 ? 16.099 -9.965 10.741 1.00 78.62 210 ILE A CA 1
ATOM 1657 C C . ILE A 1 210 ? 15.243 -10.031 12.020 1.00 78.62 210 ILE A C 1
ATOM 1659 O O . ILE A 1 210 ? 14.431 -10.946 12.207 1.00 78.62 210 ILE A O 1
ATOM 1663 N N . ASN A 1 211 ? 15.427 -9.062 12.919 1.00 79.75 211 ASN A N 1
ATOM 1664 C CA . ASN A 1 211 ? 14.662 -8.968 14.161 1.00 79.75 211 ASN A CA 1
ATOM 1665 C C . ASN A 1 211 ? 13.399 -8.113 14.033 1.00 79.75 211 ASN A C 1
ATOM 1667 O O . ASN A 1 211 ? 12.513 -8.262 14.864 1.00 79.75 211 ASN A O 1
ATOM 1671 N N . ALA A 1 212 ? 13.318 -7.251 13.019 1.00 80.50 212 ALA A N 1
ATOM 1672 C CA . ALA A 1 212 ? 12.202 -6.335 12.820 1.00 80.50 212 ALA A CA 1
ATOM 1673 C C . ALA A 1 212 ? 11.102 -6.925 11.929 1.00 80.50 212 ALA A C 1
ATOM 1675 O O . ALA A 1 212 ? 9.944 -6.556 12.077 1.00 80.50 212 ALA A O 1
ATOM 1676 N N . THR A 1 213 ? 11.440 -7.815 10.991 1.00 85.69 213 THR A N 1
ATOM 1677 C CA . THR A 1 213 ? 10.483 -8.345 10.014 1.00 85.69 213 THR A CA 1
ATOM 1678 C C . THR A 1 213 ? 10.902 -9.708 9.451 1.00 85.69 213 THR A C 1
ATOM 1680 O O . THR A 1 213 ? 12.045 -10.142 9.613 1.00 85.69 213 THR A O 1
ATOM 1683 N N . GLY A 1 214 ? 9.951 -10.396 8.821 1.00 87.88 214 GLY A N 1
ATOM 1684 C CA . GLY A 1 214 ? 10.148 -11.593 8.011 1.00 87.88 214 GLY A CA 1
ATOM 1685 C C . GLY A 1 214 ? 9.892 -11.314 6.529 1.00 87.88 214 GLY A C 1
ATOM 1686 O O . GLY A 1 214 ? 9.698 -10.173 6.112 1.00 87.88 214 GLY A O 1
ATOM 1687 N N . ASN A 1 215 ? 9.894 -12.372 5.714 1.00 93.81 215 ASN A N 1
ATOM 1688 C CA . ASN A 1 215 ? 9.365 -12.250 4.360 1.00 93.81 215 ASN A CA 1
ATOM 1689 C C . ASN A 1 215 ? 7.837 -12.332 4.424 1.00 93.81 215 ASN A C 1
ATOM 1691 O O . ASN A 1 215 ? 7.319 -13.349 4.882 1.00 93.81 215 ASN A O 1
ATOM 1695 N N . GLN A 1 216 ? 7.149 -11.295 3.948 1.00 95.19 216 GLN A N 1
ATOM 1696 C CA . GLN A 1 216 ? 5.709 -11.129 4.090 1.00 95.19 216 GLN A CA 1
ATOM 1697 C C . GLN A 1 216 ? 4.957 -11.032 2.756 1.00 95.19 216 GLN A C 1
ATOM 1699 O O . GLN A 1 216 ? 5.472 -10.548 1.746 1.00 95.19 216 GLN A O 1
ATOM 1704 N N . PHE A 1 217 ? 3.708 -11.493 2.776 1.00 96.19 217 PHE A N 1
ATOM 1705 C CA . PHE A 1 217 ? 2.714 -11.340 1.713 1.00 96.19 217 PHE A CA 1
ATOM 1706 C C . PHE A 1 217 ? 1.442 -10.715 2.288 1.00 96.19 217 PHE A C 1
ATOM 1708 O O . PHE A 1 217 ? 1.124 -10.955 3.449 1.00 96.19 217 PHE A O 1
ATOM 1715 N N . TYR A 1 218 ? 0.705 -9.944 1.482 1.00 97.62 218 TYR A N 1
ATOM 1716 C CA . TYR A 1 218 ? -0.448 -9.174 1.952 1.00 97.62 218 TYR A CA 1
ATOM 1717 C C . TYR A 1 218 ? -1.671 -9.339 1.057 1.00 97.62 218 TYR A C 1
ATOM 1719 O O . TYR A 1 218 ? -1.561 -9.356 -0.171 1.00 97.62 218 TYR A O 1
ATOM 1727 N N . ILE A 1 219 ? -2.845 -9.359 1.684 1.00 97.50 219 ILE A N 1
ATOM 1728 C CA . ILE A 1 219 ? -4.143 -9.167 1.034 1.00 97.50 219 ILE A CA 1
ATOM 1729 C C . ILE A 1 219 ? -4.781 -7.936 1.663 1.00 97.50 219 ILE A C 1
ATOM 1731 O O . ILE A 1 219 ? -4.926 -7.878 2.880 1.00 97.50 219 ILE A O 1
ATOM 1735 N N . LEU A 1 220 ? -5.135 -6.954 0.837 1.00 98.12 220 LEU A N 1
ATOM 1736 C CA . LEU A 1 220 ? -5.816 -5.738 1.268 1.00 98.12 220 LEU A CA 1
ATOM 1737 C C . LEU A 1 220 ? -7.283 -5.845 0.851 1.00 98.12 220 LEU A C 1
ATOM 1739 O O . LEU A 1 220 ? -7.578 -6.180 -0.296 1.00 98.12 220 LEU A O 1
ATOM 1743 N N . GLU A 1 221 ? -8.183 -5.577 1.788 1.00 97.44 221 GLU A N 1
ATOM 1744 C CA . GLU A 1 221 ? -9.628 -5.693 1.621 1.00 97.44 221 GLU A CA 1
ATOM 1745 C C . GLU A 1 221 ? -10.278 -4.322 1.822 1.00 97.44 221 GLU A C 1
ATOM 1747 O O . GLU A 1 221 ? -9.997 -3.619 2.798 1.00 97.44 221 GLU A O 1
ATOM 1752 N N . PHE A 1 222 ? -11.175 -3.970 0.906 1.00 96.62 222 PHE A N 1
ATOM 1753 C CA . PHE A 1 222 ? -11.881 -2.694 0.867 1.00 96.62 222 PHE A CA 1
ATOM 1754 C C . PHE A 1 222 ? -13.385 -2.952 0.809 1.00 96.62 222 PHE A C 1
ATOM 1756 O O . PHE A 1 222 ? -13.822 -3.885 0.136 1.00 96.62 222 PHE A O 1
ATOM 1763 N N . ASP A 1 223 ? -14.163 -2.126 1.504 1.00 95.25 223 ASP A N 1
ATOM 1764 C CA . ASP A 1 223 ? -15.625 -2.149 1.457 1.00 95.25 223 ASP A CA 1
ATOM 1765 C C . ASP A 1 223 ? -16.116 -0.865 0.789 1.00 95.25 223 ASP A C 1
ATOM 1767 O O . ASP A 1 223 ? -15.807 0.240 1.242 1.00 95.25 223 ASP A O 1
ATOM 1771 N N . GLU A 1 224 ? -16.852 -1.007 -0.312 1.00 94.88 224 GLU A N 1
ATOM 1772 C CA . GLU A 1 224 ? -17.274 0.135 -1.119 1.00 94.88 224 GLU A CA 1
ATOM 1773 C C . GLU A 1 224 ? -18.187 1.100 -0.361 1.00 94.88 224 GLU A C 1
ATOM 1775 O O . GLU A 1 224 ? -18.043 2.317 -0.482 1.00 94.88 224 GLU A O 1
ATOM 1780 N N . GLU A 1 225 ? -19.134 0.574 0.416 1.00 94.75 225 GLU A N 1
ATOM 1781 C CA . GLU A 1 225 ? -20.097 1.396 1.146 1.00 94.75 225 GLU A CA 1
ATOM 1782 C C . GLU A 1 225 ? -19.415 2.126 2.294 1.00 94.75 225 GLU A C 1
ATOM 1784 O O . GLU A 1 225 ? -19.708 3.296 2.554 1.00 94.75 225 GLU A O 1
ATOM 1789 N N . LEU A 1 226 ? -18.455 1.480 2.952 1.00 94.12 226 LEU A N 1
ATOM 1790 C CA . LEU A 1 226 ? -17.670 2.161 3.966 1.00 94.12 226 LEU A CA 1
ATOM 1791 C C . LEU A 1 226 ? -16.795 3.259 3.363 1.00 94.12 226 LEU A C 1
ATOM 1793 O O . LEU A 1 226 ? -16.760 4.353 3.922 1.00 94.12 226 LEU A O 1
ATOM 1797 N N . ILE A 1 227 ? -16.162 3.030 2.208 1.00 94.31 227 ILE A N 1
ATOM 1798 C CA . ILE A 1 227 ? -15.344 4.070 1.571 1.00 94.31 227 ILE A CA 1
ATOM 1799 C C . ILE A 1 227 ? -16.195 5.281 1.171 1.00 94.31 227 ILE A C 1
ATOM 1801 O O . ILE A 1 227 ? -15.798 6.421 1.417 1.00 94.31 227 ILE A O 1
ATOM 1805 N N . LYS A 1 228 ? -17.402 5.063 0.628 1.00 93.06 228 LYS A N 1
ATOM 1806 C CA . LYS A 1 228 ? -18.331 6.155 0.274 1.00 93.06 228 LYS A CA 1
ATOM 1807 C C . LYS A 1 228 ? -18.690 7.035 1.475 1.00 93.06 228 LYS A C 1
ATOM 1809 O O . LYS A 1 228 ? -18.889 8.236 1.308 1.00 93.06 228 LYS A O 1
ATOM 1814 N N . ASN A 1 229 ? -18.786 6.446 2.667 1.00 92.19 229 ASN A N 1
ATOM 1815 C CA . ASN A 1 229 ? -19.240 7.136 3.876 1.00 92.19 229 ASN A CA 1
ATOM 1816 C C . ASN A 1 229 ? -18.099 7.686 4.747 1.00 92.19 229 ASN A C 1
ATOM 1818 O O . ASN A 1 229 ? -18.308 8.654 5.479 1.00 92.19 229 ASN A O 1
ATOM 1822 N N . HIS A 1 230 ? -16.910 7.082 4.684 1.00 90.56 230 HIS A N 1
ATOM 1823 C CA . HIS A 1 230 ? -15.804 7.364 5.606 1.00 90.56 230 HIS A CA 1
ATOM 1824 C C . HIS A 1 230 ? -14.514 7.836 4.921 1.00 90.56 230 HIS A C 1
ATOM 1826 O O . HIS A 1 230 ? -13.566 8.191 5.620 1.00 90.56 230 HIS A O 1
ATOM 1832 N N . GLY A 1 231 ? -14.472 7.880 3.587 1.00 92.19 231 GLY A N 1
ATOM 1833 C CA . GLY A 1 231 ? -13.231 8.085 2.840 1.00 92.19 231 GLY A CA 1
ATOM 1834 C C . GLY A 1 231 ? -12.409 6.799 2.763 1.00 92.19 231 GLY A C 1
ATOM 1835 O O . GLY A 1 231 ? -12.906 5.710 3.052 1.00 92.19 231 GLY A O 1
ATOM 1836 N N . LEU A 1 232 ? -11.145 6.896 2.351 1.00 95.19 232 LEU A N 1
ATOM 1837 C CA . LEU A 1 232 ? -10.311 5.706 2.170 1.00 95.19 232 LEU A CA 1
ATOM 1838 C C . LEU A 1 232 ? -10.062 4.987 3.502 1.00 95.19 232 LEU A C 1
ATOM 1840 O O . LEU A 1 232 ? -9.232 5.409 4.309 1.00 95.19 232 LEU A O 1
ATOM 1844 N N . ILE A 1 233 ? -10.718 3.842 3.668 1.00 96.25 233 ILE A N 1
ATOM 1845 C CA . ILE A 1 233 ? -10.484 2.900 4.757 1.00 96.25 233 ILE A CA 1
ATOM 1846 C C . ILE A 1 233 ? -10.315 1.489 4.205 1.00 96.25 233 ILE A C 1
ATOM 1848 O O . ILE A 1 233 ? -10.863 1.140 3.157 1.00 96.25 233 ILE A O 1
ATOM 1852 N N . GLY A 1 234 ? -9.555 0.665 4.911 1.00 97.44 234 GLY A N 1
ATOM 1853 C CA . GLY A 1 234 ? -9.326 -0.708 4.495 1.00 97.44 234 GLY A CA 1
ATOM 1854 C C . GLY A 1 234 ? -8.762 -1.569 5.606 1.00 97.44 234 GLY A C 1
ATOM 1855 O O . GLY A 1 234 ? -8.380 -1.092 6.678 1.00 97.44 234 GLY A O 1
ATOM 1856 N N . ARG A 1 235 ? -8.733 -2.867 5.330 1.00 97.81 235 ARG A N 1
ATOM 1857 C CA . ARG A 1 235 ? -8.129 -3.884 6.189 1.00 97.81 235 ARG A CA 1
ATOM 1858 C C . ARG A 1 235 ? -7.029 -4.587 5.429 1.00 97.81 235 ARG A C 1
ATOM 1860 O O . ARG A 1 235 ? -7.044 -4.636 4.200 1.00 97.81 235 ARG A O 1
ATOM 1867 N N . PHE A 1 236 ? -6.089 -5.156 6.157 1.00 97.69 236 PHE A N 1
ATOM 1868 C CA . PHE A 1 236 ? -5.091 -6.034 5.583 1.00 97.69 236 PHE A CA 1
ATOM 1869 C C . PHE A 1 236 ? -5.020 -7.339 6.359 1.00 97.69 236 PHE A C 1
ATOM 1871 O O . PHE A 1 236 ? -5.285 -7.397 7.562 1.00 97.69 236 PHE A O 1
ATOM 1878 N N . ARG A 1 237 ? -4.621 -8.377 5.634 1.00 97.38 237 ARG A N 1
ATOM 1879 C CA . ARG A 1 237 ? -4.124 -9.627 6.186 1.00 97.38 237 ARG A CA 1
ATOM 1880 C C . ARG A 1 237 ? -2.695 -9.826 5.731 1.00 97.38 237 ARG A C 1
ATOM 1882 O O . ARG A 1 237 ? -2.391 -9.528 4.571 1.00 97.38 237 ARG A O 1
ATOM 1889 N N . SER A 1 238 ? -1.842 -10.324 6.612 1.00 97.06 238 SER A N 1
ATOM 1890 C CA . SER A 1 238 ? -0.447 -10.616 6.296 1.00 97.06 238 SER A CA 1
ATOM 1891 C C . SER A 1 238 ? -0.082 -12.066 6.614 1.00 97.06 238 SER A C 1
ATOM 1893 O O . SER A 1 238 ? -0.652 -12.716 7.495 1.00 97.06 238 SER A O 1
ATOM 1895 N N . TRP A 1 239 ? 0.880 -12.579 5.853 1.00 96.06 239 TRP A N 1
ATOM 1896 C CA . TRP A 1 239 ? 1.445 -13.909 6.031 1.00 96.06 239 TRP A CA 1
ATOM 1897 C C . TRP A 1 239 ? 2.957 -13.830 6.067 1.00 96.06 239 TRP A C 1
ATOM 1899 O O . TRP A 1 239 ? 3.536 -13.160 5.216 1.00 96.06 239 TRP A O 1
ATOM 1909 N N . ASP A 1 240 ? 3.576 -14.581 6.970 1.00 94.19 240 ASP A N 1
ATOM 1910 C CA . ASP A 1 240 ? 5.018 -14.770 7.049 1.00 94.19 240 ASP A CA 1
ATOM 1911 C C . ASP A 1 240 ? 5.438 -16.070 6.355 1.00 94.19 240 ASP A C 1
ATOM 1913 O O . ASP A 1 240 ? 4.784 -17.116 6.454 1.00 94.19 240 ASP A O 1
ATOM 1917 N N . TRP A 1 241 ? 6.567 -16.024 5.650 1.00 93.12 241 TRP A N 1
ATOM 1918 C CA . TRP A 1 241 ? 7.219 -17.223 5.139 1.00 93.12 241 TRP A CA 1
ATOM 1919 C C . TRP A 1 241 ? 8.085 -17.879 6.217 1.00 93.12 241 TRP A C 1
ATOM 1921 O O . TRP A 1 241 ? 9.118 -17.339 6.626 1.00 93.12 241 TRP A O 1
ATOM 1931 N N . HIS A 1 242 ? 7.737 -19.112 6.584 1.00 90.25 242 HIS A N 1
ATOM 1932 C CA . HIS A 1 242 ? 8.510 -19.942 7.501 1.00 90.25 242 HIS A CA 1
ATOM 1933 C C . HIS A 1 242 ? 9.213 -21.084 6.751 1.00 90.25 242 HIS A C 1
ATOM 1935 O O . HIS A 1 242 ? 8.548 -21.957 6.175 1.00 90.25 242 HIS A O 1
ATOM 1941 N N . PRO A 1 243 ? 10.560 -21.150 6.769 1.00 87.00 243 PRO A N 1
ATOM 1942 C CA . PRO A 1 243 ? 11.297 -22.247 6.150 1.00 87.00 243 PRO A CA 1
ATOM 1943 C C . PRO A 1 243 ? 10.818 -23.619 6.645 1.00 87.00 243 PRO A C 1
ATOM 1945 O O . PRO A 1 243 ? 10.812 -23.894 7.841 1.00 87.00 243 PRO A O 1
ATOM 1948 N N . GLY A 1 244 ? 10.416 -24.484 5.712 1.00 91.12 244 GLY A N 1
ATOM 1949 C CA . GLY A 1 244 ? 9.921 -25.836 6.003 1.00 91.12 244 GLY A CA 1
ATOM 1950 C C . GLY A 1 244 ? 8.425 -25.937 6.326 1.00 91.12 244 GLY A C 1
ATOM 1951 O O . GLY A 1 244 ? 7.873 -27.025 6.185 1.00 91.12 244 GLY A O 1
ATOM 1952 N N . PHE A 1 245 ? 7.761 -24.832 6.679 1.00 92.31 245 PHE A N 1
ATOM 1953 C CA . PHE A 1 245 ? 6.322 -24.797 6.991 1.00 92.31 245 PHE A CA 1
ATOM 1954 C C . PHE A 1 245 ? 5.493 -24.065 5.932 1.00 92.31 245 PHE A C 1
ATOM 1956 O O . PHE A 1 245 ? 4.308 -24.349 5.777 1.00 92.31 245 PHE A O 1
ATOM 1963 N N . GLY A 1 246 ? 6.120 -23.177 5.160 1.00 93.25 246 GLY A N 1
ATOM 1964 C CA . GLY A 1 246 ? 5.457 -22.390 4.130 1.00 93.25 246 GLY A CA 1
ATOM 1965 C C . GLY A 1 246 ? 4.908 -21.069 4.664 1.00 93.25 246 GLY A C 1
ATOM 1966 O O . GLY A 1 246 ? 5.414 -20.530 5.645 1.00 93.25 246 GLY A O 1
ATOM 1967 N N . TRP A 1 247 ? 3.887 -20.542 3.989 1.00 93.81 247 TRP A N 1
ATOM 1968 C CA . TRP A 1 247 ? 3.198 -19.317 4.394 1.00 93.81 247 TRP A CA 1
ATOM 1969 C C . TRP A 1 247 ? 2.239 -19.595 5.553 1.00 93.81 247 TRP A C 1
ATOM 1971 O O . TRP A 1 247 ? 1.379 -20.471 5.445 1.00 93.81 247 TRP A O 1
ATOM 1981 N N . GLN A 1 248 ? 2.369 -18.837 6.637 1.00 94.56 248 GLN A N 1
ATOM 1982 C CA . GLN A 1 248 ? 1.471 -18.868 7.796 1.00 94.56 248 GLN A CA 1
ATOM 1983 C C . GLN A 1 248 ? 0.984 -17.452 8.093 1.00 94.56 248 GLN A C 1
ATOM 1985 O O . GLN A 1 248 ? 1.597 -16.501 7.622 1.00 94.56 248 GLN A O 1
ATOM 1990 N N . ALA A 1 249 ? -0.135 -17.306 8.806 1.00 95.00 249 ALA A N 1
ATOM 1991 C CA . ALA A 1 249 ? -0.570 -15.985 9.261 1.00 95.00 249 ALA A CA 1
ATOM 1992 C C . ALA A 1 249 ? 0.571 -15.329 10.052 1.00 95.00 249 ALA A C 1
ATOM 1994 O O . ALA A 1 249 ? 1.240 -16.023 10.820 1.00 95.00 249 ALA A O 1
ATOM 1995 N N . ALA A 1 250 ? 0.826 -14.045 9.800 1.00 93.81 250 ALA A N 1
ATOM 1996 C CA . ALA A 1 250 ? 1.959 -13.372 10.422 1.00 93.81 250 ALA A CA 1
ATOM 1997 C C . ALA A 1 250 ? 1.814 -13.306 11.945 1.00 93.81 250 ALA A C 1
ATOM 1999 O O . ALA A 1 250 ? 0.705 -13.240 12.475 1.00 93.81 250 ALA A O 1
ATOM 2000 N N . ASP A 1 251 ? 2.934 -13.302 12.657 1.00 86.12 251 ASP A N 1
ATOM 2001 C CA . ASP A 1 251 ? 2.895 -13.080 14.100 1.00 86.12 251 ASP A CA 1
ATOM 2002 C C . ASP A 1 251 ? 2.762 -11.583 14.446 1.00 86.12 251 ASP A C 1
ATOM 2004 O O . ASP A 1 251 ? 2.911 -10.698 13.605 1.00 86.12 251 ASP A O 1
ATOM 2008 N N . ASN A 1 252 ? 2.476 -11.281 15.713 1.00 82.00 252 ASN A N 1
ATOM 2009 C CA . ASN A 1 252 ? 2.424 -9.897 16.205 1.00 82.00 252 ASN A CA 1
ATOM 2010 C C . ASN A 1 252 ? 3.791 -9.364 16.664 1.00 82.00 252 ASN A C 1
ATOM 2012 O O . ASN A 1 252 ? 3.866 -8.310 17.293 1.00 82.00 252 ASN A O 1
ATOM 2016 N N . MET A 1 253 ? 4.872 -10.109 16.427 1.00 80.38 253 MET A N 1
ATOM 2017 C CA . MET A 1 253 ? 6.208 -9.791 16.933 1.00 80.38 253 MET A CA 1
ATOM 2018 C C . MET A 1 253 ? 7.055 -9.074 15.884 1.00 80.38 253 MET A C 1
ATOM 2020 O O . MET A 1 253 ? 7.934 -8.289 16.248 1.00 80.38 253 MET A O 1
ATOM 2024 N N . LYS A 1 254 ? 6.837 -9.365 14.597 1.00 85.81 254 LYS A N 1
ATOM 2025 C CA . LYS A 1 254 ? 7.664 -8.876 13.493 1.00 85.81 254 LYS A CA 1
ATOM 2026 C C . LYS A 1 254 ? 6.823 -8.338 12.342 1.00 85.81 254 LYS A C 1
ATOM 2028 O O . LYS A 1 254 ? 5.889 -8.967 11.870 1.00 85.81 254 LYS A O 1
ATOM 2033 N N . GLY A 1 255 ? 7.242 -7.199 11.802 1.00 91.00 255 GLY A N 1
ATOM 2034 C CA . GLY A 1 255 ? 6.597 -6.571 10.658 1.00 91.00 255 GLY A CA 1
ATOM 2035 C C . GLY A 1 255 ? 5.153 -6.150 10.932 1.00 91.00 255 GLY A C 1
ATOM 2036 O O . GLY A 1 255 ? 4.861 -5.580 11.981 1.00 91.00 255 GLY A O 1
ATOM 2037 N N . LEU A 1 256 ? 4.263 -6.384 9.961 1.00 94.75 256 LEU A N 1
ATOM 2038 C CA . LEU A 1 256 ? 2.830 -6.141 10.136 1.00 94.75 256 LEU A CA 1
ATOM 2039 C C . LEU A 1 256 ? 2.132 -7.393 10.700 1.00 94.75 256 LEU A C 1
ATOM 2041 O O . LEU A 1 256 ? 2.393 -8.482 10.179 1.00 94.75 256 LEU A O 1
ATOM 2045 N N . PRO A 1 257 ? 1.215 -7.236 11.678 1.00 95.06 257 PRO A N 1
ATOM 2046 C CA . PRO A 1 257 ? 0.490 -8.347 12.308 1.00 95.06 257 PRO A CA 1
ATOM 2047 C C . PRO A 1 257 ? -0.427 -9.065 11.317 1.00 95.06 257 PRO A C 1
ATOM 2049 O O . PRO A 1 257 ? -0.796 -8.466 10.305 1.00 95.06 257 PRO A O 1
ATOM 2052 N N . ALA A 1 258 ? -0.849 -10.299 11.627 1.00 95.94 258 ALA A N 1
ATOM 2053 C CA . ALA A 1 258 ? -1.728 -11.093 10.756 1.00 95.94 258 ALA A CA 1
ATOM 2054 C C . ALA A 1 258 ? -2.966 -10.328 10.285 1.00 95.94 258 ALA A C 1
ATOM 2056 O O . ALA A 1 258 ? -3.373 -10.500 9.136 1.00 95.94 258 ALA A O 1
ATOM 2057 N N . PHE A 1 259 ? -3.554 -9.498 11.149 1.00 95.69 259 PHE A N 1
ATOM 2058 C CA . PHE A 1 259 ? -4.697 -8.656 10.827 1.00 95.69 259 PHE A CA 1
ATOM 2059 C C . PHE A 1 259 ? -4.470 -7.219 11.283 1.00 95.69 259 PHE A C 1
ATOM 2061 O O . PHE A 1 259 ? -3.960 -6.956 12.371 1.00 95.69 259 PHE A O 1
ATOM 2068 N N . GLY A 1 260 ? -4.933 -6.272 10.475 1.00 95.25 260 GLY A N 1
ATOM 2069 C CA . GLY A 1 260 ? -4.990 -4.875 10.878 1.00 95.25 260 GLY A CA 1
ATOM 2070 C C . GLY A 1 260 ? -5.774 -4.007 9.908 1.00 95.25 260 GLY A C 1
ATOM 2071 O O . GLY A 1 260 ? -6.323 -4.481 8.910 1.00 95.25 260 GLY A O 1
ATOM 2072 N N . GLY A 1 261 ? -5.830 -2.720 10.231 1.00 97.00 261 GLY A N 1
ATOM 2073 C CA . GLY A 1 261 ? -6.613 -1.728 9.514 1.00 97.00 261 GLY A CA 1
ATOM 2074 C C . GLY A 1 261 ? -5.805 -0.523 9.065 1.00 97.00 261 GLY A C 1
ATOM 2075 O O . GLY A 1 261 ? -4.618 -0.382 9.364 1.00 97.00 261 GLY A O 1
ATOM 2076 N N . PHE A 1 262 ? -6.474 0.364 8.340 1.00 97.31 262 PHE A N 1
ATOM 2077 C CA . PHE A 1 262 ? -6.019 1.724 8.086 1.00 97.31 262 PHE A CA 1
ATOM 2078 C C . PHE A 1 262 ? -7.184 2.622 7.662 1.00 97.31 262 PHE A C 1
ATOM 2080 O O . PHE A 1 262 ? -8.202 2.152 7.149 1.00 97.31 262 PHE A O 1
ATOM 2087 N N . GLY A 1 263 ? -6.991 3.931 7.832 1.00 95.75 263 GLY A N 1
ATOM 2088 C CA . GLY A 1 263 ? -7.888 4.967 7.323 1.00 95.75 263 GLY A CA 1
ATOM 2089 C C . GLY A 1 263 ? -8.789 5.612 8.372 1.00 95.75 263 GLY A C 1
ATOM 2090 O O . GLY A 1 263 ? -9.213 6.747 8.164 1.00 95.75 263 GLY A O 1
ATOM 2091 N N . HIS A 1 264 ? -9.025 4.980 9.528 1.00 95.44 264 HIS A N 1
ATOM 2092 C CA . HIS A 1 264 ? -9.716 5.661 10.627 1.00 95.44 264 HIS A CA 1
ATOM 2093 C C . HIS A 1 264 ? -8.770 6.619 11.354 1.00 95.44 264 HIS A C 1
ATOM 2095 O O . HIS A 1 264 ? -7.780 6.198 11.949 1.00 95.44 264 HIS A O 1
ATOM 2101 N N . ARG A 1 265 ? -9.080 7.920 11.308 1.00 92.62 265 ARG A N 1
ATOM 2102 C CA . ARG A 1 265 ? -8.200 9.013 11.780 1.00 92.62 265 ARG A CA 1
ATOM 2103 C C . ARG A 1 265 ? -8.673 9.700 13.058 1.00 92.62 265 ARG A C 1
ATOM 2105 O O . ARG A 1 265 ? -8.253 10.819 13.357 1.00 92.62 265 ARG A O 1
ATOM 2112 N N . GLU A 1 266 ? -9.582 9.083 13.805 1.00 93.56 266 GLU A N 1
ATOM 2113 C CA . GLU A 1 266 ? -10.016 9.657 15.075 1.00 93.56 266 GLU A CA 1
ATOM 2114 C C . GLU A 1 266 ? -8.850 9.766 16.067 1.00 93.56 266 GLU A C 1
ATOM 2116 O O . GLU A 1 266 ? -7.963 8.917 16.132 1.00 93.56 266 GLU A O 1
ATOM 2121 N N . ASN A 1 267 ? -8.860 10.823 16.879 1.00 95.06 267 ASN A N 1
ATOM 2122 C CA . ASN A 1 267 ? -7.872 10.990 17.933 1.00 95.06 267 ASN A CA 1
ATOM 2123 C C . ASN A 1 267 ? -7.988 9.858 18.971 1.00 95.06 267 ASN A C 1
ATOM 2125 O O . ASN A 1 267 ? -9.031 9.701 19.608 1.00 95.06 267 ASN A O 1
ATOM 2129 N N . ALA A 1 268 ? -6.886 9.143 19.202 1.00 97.00 268 ALA A N 1
ATOM 2130 C CA . ALA A 1 268 ? -6.817 8.011 20.126 1.00 97.00 268 ALA A CA 1
ATOM 2131 C C . ALA A 1 268 ? -7.330 8.321 21.548 1.00 97.00 268 ALA A C 1
ATOM 2133 O O . ALA A 1 268 ? -7.965 7.474 22.166 1.00 97.00 268 ALA A O 1
ATOM 2134 N N . VAL A 1 269 ? -7.123 9.540 22.064 1.00 98.06 269 VAL A N 1
ATOM 2135 C CA . VAL A 1 269 ? -7.607 9.946 23.398 1.00 98.06 269 VAL A CA 1
ATOM 2136 C C . VAL A 1 269 ? -9.128 10.087 23.425 1.00 98.06 269 VAL A C 1
ATOM 2138 O O . VAL A 1 269 ? -9.758 9.749 24.426 1.00 98.06 269 VAL A O 1
ATOM 2141 N N . LEU A 1 270 ? -9.734 10.584 22.345 1.00 98.00 270 LEU A N 1
ATOM 2142 C CA . LEU A 1 270 ? -11.191 10.697 22.247 1.00 98.00 270 LEU A CA 1
ATOM 2143 C C . LEU A 1 270 ? -11.837 9.318 22.112 1.00 98.00 270 LEU A C 1
ATOM 2145 O O . LEU A 1 270 ? -12.801 9.030 22.821 1.00 98.00 270 LEU A O 1
ATOM 2149 N N . LEU A 1 271 ? -11.252 8.451 21.283 1.00 97.81 271 LEU A N 1
ATOM 2150 C CA . LEU A 1 271 ? -11.693 7.067 21.144 1.00 97.81 271 LEU A CA 1
ATOM 2151 C C . LEU A 1 271 ? -11.578 6.303 22.474 1.00 97.81 271 LEU A C 1
ATOM 2153 O O . LEU A 1 271 ? -12.540 5.667 22.900 1.00 97.81 271 LEU A O 1
ATOM 2157 N N . ALA A 1 272 ? -10.455 6.442 23.187 1.00 98.06 272 ALA A N 1
ATOM 2158 C CA . ALA A 1 272 ? -10.256 5.827 24.500 1.00 98.06 272 ALA A CA 1
ATOM 2159 C C . ALA A 1 272 ? -11.315 6.264 25.523 1.00 98.06 272 ALA A C 1
ATOM 2161 O O . ALA A 1 272 ? -11.852 5.430 26.250 1.00 98.06 272 ALA A O 1
ATOM 2162 N N . ARG A 1 273 ? -11.660 7.560 25.556 1.00 97.62 273 ARG A N 1
ATOM 2163 C CA . ARG A 1 273 ? -12.734 8.076 26.422 1.00 97.62 273 ARG A CA 1
ATOM 2164 C C . ARG A 1 273 ? -14.088 7.484 26.064 1.00 97.62 273 ARG A C 1
ATOM 2166 O O . ARG A 1 273 ? -14.810 7.071 26.960 1.00 97.62 273 ARG A O 1
ATOM 2173 N N . ARG A 1 274 ? -14.418 7.377 24.774 1.00 96.81 274 ARG A N 1
ATOM 2174 C CA . ARG A 1 274 ? -15.684 6.775 24.330 1.00 96.81 274 ARG A CA 1
ATOM 2175 C C . ARG A 1 274 ? -15.799 5.308 24.763 1.00 96.81 274 ARG A C 1
ATOM 2177 O O . ARG A 1 274 ? -16.868 4.879 25.197 1.00 96.81 274 ARG A O 1
ATOM 2184 N N . ILE A 1 275 ? -14.698 4.560 24.684 1.00 96.50 275 ILE A N 1
ATOM 2185 C CA . ILE A 1 275 ? -14.623 3.174 25.167 1.00 96.50 275 ILE A CA 1
ATOM 2186 C C . ILE A 1 275 ? -14.799 3.122 26.691 1.00 96.50 275 ILE A C 1
ATOM 2188 O O . ILE A 1 275 ? -15.622 2.357 27.192 1.00 96.50 275 ILE A O 1
ATOM 2192 N N . GLU A 1 276 ? -14.083 3.961 27.439 1.00 96.62 276 GLU A N 1
ATOM 2193 C CA . GLU A 1 276 ? -14.174 4.016 28.902 1.00 96.62 276 GLU A CA 1
ATOM 2194 C C . GLU A 1 276 ? -15.575 4.412 29.404 1.00 96.62 276 GLU A C 1
ATOM 2196 O O . GLU A 1 276 ? -16.090 3.805 30.352 1.00 96.62 276 GLU A O 1
ATOM 2201 N N . GLU A 1 277 ? -16.221 5.373 28.744 1.00 95.31 277 GLU A N 1
ATOM 2202 C CA . GLU A 1 277 ? -17.576 5.823 29.063 1.00 95.31 277 GLU A CA 1
ATOM 2203 C C . GLU A 1 277 ? -18.590 4.698 28.828 1.00 95.31 277 GLU A C 1
ATOM 2205 O O . GLU A 1 277 ? -19.471 4.465 29.660 1.00 95.31 277 GLU A O 1
ATOM 2210 N N . ASN A 1 278 ? -18.450 3.950 27.729 1.00 94.38 278 ASN A N 1
ATOM 2211 C CA . ASN A 1 278 ? -19.289 2.787 27.441 1.00 94.38 278 ASN A CA 1
ATOM 2212 C C . ASN A 1 278 ? -19.145 1.703 28.525 1.00 94.38 278 ASN A C 1
ATOM 2214 O O . ASN A 1 278 ? -20.149 1.236 29.072 1.00 94.38 278 ASN A O 1
ATOM 2218 N N . LEU A 1 279 ? -17.906 1.373 28.906 1.00 94.06 279 LEU A N 1
ATOM 2219 C CA . LEU A 1 279 ? -17.623 0.405 29.969 1.00 94.06 279 LEU A CA 1
ATOM 2220 C C . LEU A 1 279 ? -18.184 0.857 31.322 1.00 94.06 279 LEU A C 1
ATOM 2222 O O . LEU A 1 279 ? -18.673 0.030 32.088 1.00 94.06 279 LEU A O 1
ATOM 2226 N N . SER A 1 280 ? -18.152 2.159 31.610 1.00 91.88 280 SER A N 1
ATOM 2227 C CA . SER A 1 280 ? -18.645 2.730 32.870 1.00 91.88 280 SER A CA 1
ATOM 2228 C C . SER A 1 280 ? -20.168 2.784 32.963 1.00 91.88 280 SER A C 1
ATOM 2230 O O . SER A 1 280 ? -20.720 2.623 34.050 1.00 91.88 280 SER A O 1
ATOM 2232 N N . ASN A 1 281 ? -20.840 3.023 31.836 1.00 87.19 281 ASN A N 1
ATOM 2233 C CA . ASN A 1 281 ? -22.298 3.124 31.769 1.00 87.19 281 ASN A CA 1
ATOM 2234 C C . ASN A 1 281 ? -22.984 1.760 31.653 1.00 87.19 281 ASN A C 1
ATOM 2236 O O . ASN A 1 281 ? -24.177 1.634 31.938 1.00 87.19 281 ASN A O 1
ATOM 2240 N N . SER A 1 282 ? -22.254 0.734 31.228 1.00 79.06 282 SER A N 1
ATOM 2241 C CA . SER A 1 282 ? -22.765 -0.627 31.206 1.00 79.06 282 SER A CA 1
ATOM 2242 C C . SER A 1 282 ? -22.641 -1.281 32.592 1.00 79.06 282 SER A C 1
ATOM 2244 O O . SER A 1 282 ? -21.696 -1.043 33.341 1.00 79.06 282 SER A O 1
ATOM 2246 N N . ASN A 1 283 ? -23.570 -2.180 32.939 1.00 77.06 283 ASN A N 1
ATOM 2247 C CA . ASN A 1 283 ? -23.449 -3.013 34.150 1.00 77.06 283 ASN A CA 1
ATOM 2248 C C . ASN A 1 283 ? -22.253 -3.989 34.091 1.00 77.06 283 ASN A C 1
ATOM 2250 O O . ASN A 1 283 ? -22.032 -4.747 35.035 1.00 77.06 283 ASN A O 1
ATOM 2254 N N . ASN A 1 284 ? -21.515 -4.011 32.980 1.00 78.12 284 ASN A N 1
ATOM 2255 C CA . ASN A 1 284 ? -20.433 -4.934 32.711 1.00 78.12 284 ASN A CA 1
ATOM 2256 C C . ASN A 1 284 ? -19.190 -4.151 32.272 1.00 78.12 284 ASN A C 1
ATOM 2258 O O . ASN A 1 284 ? -19.054 -3.811 31.105 1.00 78.12 284 ASN A O 1
ATOM 2262 N N . LYS A 1 285 ? -18.254 -3.923 33.198 1.00 89.19 285 LYS A N 1
ATOM 2263 C CA . LYS A 1 285 ? -16.989 -3.189 32.981 1.00 89.19 285 LYS A CA 1
ATOM 2264 C C . LYS A 1 285 ? -16.001 -3.874 32.020 1.00 89.19 285 LYS A C 1
ATOM 2266 O O . LYS A 1 285 ? -14.803 -3.610 32.066 1.00 89.19 285 LYS A O 1
ATOM 2271 N N . HIS A 1 286 ? -16.487 -4.792 31.203 1.00 92.69 286 HIS A N 1
ATOM 2272 C CA . HIS A 1 286 ? -15.702 -5.757 30.471 1.00 92.69 286 HIS A CA 1
ATOM 2273 C C .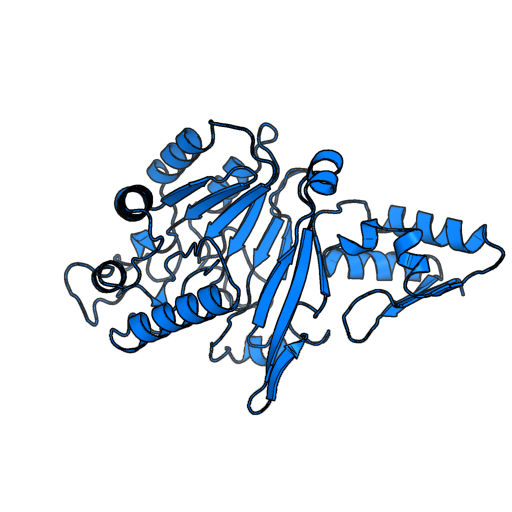 HIS A 1 286 ? -16.421 -6.146 29.173 1.00 92.69 286 HIS A C 1
ATOM 2275 O O . HIS A 1 286 ? -17.582 -6.570 29.195 1.00 92.69 286 HIS A O 1
ATOM 2281 N N . LEU A 1 287 ? -15.734 -6.025 28.037 1.00 92.94 287 LEU A N 1
ATOM 2282 C CA . LEU A 1 287 ? -16.223 -6.457 26.727 1.00 92.94 287 LEU A CA 1
ATOM 2283 C C . LEU A 1 287 ? -15.236 -7.449 26.110 1.00 92.94 287 LEU A C 1
ATOM 2285 O O . LEU A 1 287 ? -14.029 -7.232 26.143 1.00 92.94 287 LEU A O 1
ATOM 2289 N N . MET A 1 288 ? -15.781 -8.510 25.511 1.00 91.81 288 MET A N 1
ATOM 2290 C CA . MET A 1 288 ? -15.021 -9.583 24.866 1.00 91.81 288 MET A CA 1
ATOM 2291 C C . MET A 1 288 ? -15.269 -9.599 23.363 1.00 91.81 288 MET A C 1
ATOM 2293 O O . MET A 1 288 ? -16.423 -9.546 22.928 1.00 91.81 288 MET A O 1
ATOM 2297 N N . SER A 1 289 ? -14.188 -9.783 22.612 1.00 87.12 289 SER A N 1
ATOM 2298 C CA . SER A 1 289 ? -14.128 -10.173 21.202 1.00 87.12 289 SER A CA 1
ATOM 2299 C C . SER A 1 289 ? -15.141 -9.415 20.338 1.00 87.12 289 SER A C 1
ATOM 2301 O O . SER A 1 289 ? -15.063 -8.195 20.235 1.00 87.12 289 SER A O 1
ATOM 2303 N N . GLU A 1 290 ? -16.117 -10.114 19.756 1.00 89.12 290 GLU A N 1
ATOM 2304 C CA . GLU A 1 290 ? -17.132 -9.561 18.850 1.00 89.12 290 GLU A CA 1
ATOM 2305 C C . GLU A 1 290 ? -17.838 -8.330 19.431 1.00 89.12 290 GLU A C 1
ATOM 2307 O O . GLU A 1 290 ? -18.003 -7.336 18.736 1.00 89.12 290 GLU A O 1
ATOM 2312 N N . LYS A 1 291 ? -18.136 -8.313 20.738 1.00 92.19 291 LYS A N 1
ATOM 2313 C CA . LYS A 1 291 ? -18.833 -7.179 21.367 1.00 92.19 291 LYS A CA 1
ATOM 2314 C C . LYS A 1 291 ? -18.019 -5.890 21.374 1.00 92.19 291 LYS A C 1
ATOM 2316 O O . LYS A 1 291 ? -18.609 -4.809 21.417 1.00 92.19 291 LYS A O 1
ATOM 2321 N N . VAL A 1 292 ? -16.688 -5.995 21.385 1.00 93.94 292 VAL A N 1
ATOM 2322 C CA . VAL A 1 292 ? -15.797 -4.831 21.289 1.00 93.94 292 VAL A CA 1
ATOM 2323 C C . VAL A 1 292 ? -15.995 -4.179 19.928 1.00 93.94 292 VAL A C 1
ATOM 2325 O O . VAL A 1 292 ? -16.280 -2.990 19.850 1.00 93.94 292 VAL A O 1
ATOM 2328 N N . TYR A 1 293 ? -15.937 -4.978 18.870 1.00 94.56 293 TYR A N 1
ATOM 2329 C CA . TYR A 1 293 ? -16.051 -4.507 17.498 1.00 94.56 293 TYR A CA 1
ATOM 2330 C C . TYR A 1 293 ? -17.483 -4.150 17.080 1.00 94.56 293 TYR A C 1
ATOM 2332 O O . TYR A 1 293 ? -17.664 -3.232 16.289 1.00 94.56 293 TYR A O 1
ATOM 2340 N N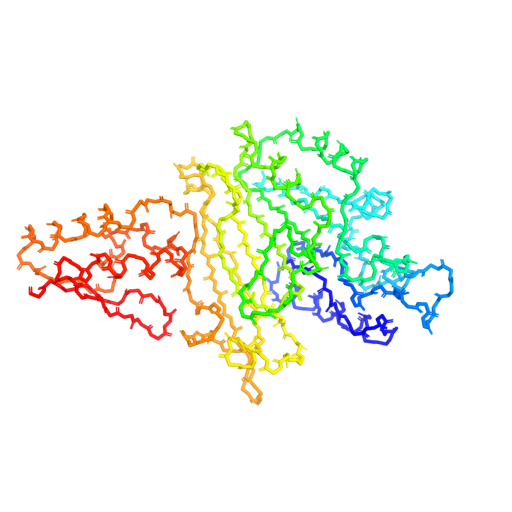 . ASP A 1 294 ? -18.502 -4.788 17.657 1.00 94.31 294 ASP A N 1
ATOM 2341 C CA . ASP A 1 294 ? -19.902 -4.376 17.488 1.00 94.31 294 ASP A CA 1
ATOM 2342 C C . ASP A 1 294 ? -20.149 -2.979 18.077 1.00 94.31 294 ASP A C 1
ATOM 2344 O O . ASP A 1 294 ? -20.945 -2.199 17.553 1.00 94.31 294 ASP A O 1
ATOM 2348 N N . SER A 1 295 ? -19.474 -2.665 19.188 1.00 94.75 295 SER A N 1
ATOM 2349 C CA . SER A 1 295 ? -19.598 -1.372 19.871 1.00 94.75 295 SER A CA 1
ATOM 2350 C C . SER A 1 295 ? -18.715 -0.292 19.242 1.00 94.75 295 SER A C 1
ATOM 2352 O O . SER A 1 295 ? -19.073 0.885 19.284 1.00 94.75 295 SER A O 1
ATOM 2354 N N . PHE A 1 296 ? -17.571 -0.694 18.683 1.00 95.88 296 PHE A N 1
ATOM 2355 C CA . PHE A 1 296 ? -16.518 0.177 18.156 1.00 95.88 296 PHE A CA 1
ATOM 2356 C C . PHE A 1 296 ? -15.977 -0.379 16.826 1.00 95.88 296 PHE A C 1
ATOM 2358 O O . PHE A 1 296 ? -14.834 -0.851 16.761 1.00 95.88 296 PHE A O 1
ATOM 2365 N N . PRO A 1 297 ? -16.784 -0.370 15.749 1.00 94.94 297 PRO A N 1
ATOM 2366 C CA . PRO A 1 297 ? -16.392 -0.945 14.460 1.00 94.94 297 PRO A CA 1
ATOM 2367 C C . PRO A 1 297 ? -15.158 -0.267 13.850 1.00 94.94 297 PRO A C 1
ATOM 2369 O O . PRO A 1 297 ? -14.415 -0.891 13.093 1.00 94.94 297 PRO A O 1
ATOM 2372 N N . GLU A 1 298 ? -14.893 0.988 14.210 1.00 94.81 298 GLU A N 1
ATOM 2373 C CA . GLU A 1 298 ? -13.725 1.754 13.786 1.00 94.81 298 GLU A CA 1
ATOM 2374 C C . GLU A 1 298 ? -12.378 1.122 14.173 1.00 94.81 298 GLU A C 1
ATOM 2376 O O . GLU A 1 298 ? -11.367 1.372 13.513 1.00 94.81 298 GLU A O 1
ATOM 2381 N N . LEU A 1 299 ? -12.355 0.259 15.196 1.00 96.50 299 LEU A N 1
ATOM 2382 C CA . LEU A 1 299 ? -11.149 -0.450 15.630 1.00 96.50 299 LEU A CA 1
ATOM 2383 C C . LEU A 1 299 ? -10.586 -1.370 14.541 1.00 96.50 299 LEU A C 1
ATOM 2385 O O . LEU A 1 299 ? -9.384 -1.628 14.527 1.00 96.50 299 LEU A O 1
ATOM 2389 N N . TYR A 1 300 ? -11.422 -1.834 13.603 1.00 95.75 300 TYR A N 1
ATOM 2390 C CA . TYR A 1 300 ? -10.962 -2.609 12.448 1.00 95.75 300 TYR A CA 1
ATOM 2391 C C . TYR A 1 300 ? -10.118 -1.801 11.460 1.00 95.75 300 TYR A C 1
ATOM 2393 O O . TYR A 1 300 ? -9.479 -2.399 10.599 1.00 95.75 300 TYR A O 1
ATOM 2401 N N . TYR A 1 301 ? -10.123 -0.472 11.557 1.00 97.00 301 TYR A N 1
ATOM 2402 C CA . TYR A 1 301 ? -9.544 0.433 10.562 1.00 97.00 301 TYR A CA 1
ATOM 2403 C C . TYR A 1 301 ? -8.438 1.324 11.146 1.00 97.00 301 TYR A C 1
ATOM 2405 O O . TYR A 1 301 ? -8.018 2.294 10.514 1.00 97.00 301 TYR A O 1
ATOM 2413 N N . LEU A 1 302 ? -7.944 0.994 12.343 1.00 96.81 302 LEU A N 1
ATOM 2414 C CA . LEU A 1 302 ? -6.768 1.627 12.934 1.00 96.81 302 LEU A CA 1
ATOM 2415 C C . LEU A 1 302 ? -5.487 1.029 12.354 1.00 96.81 302 LEU A C 1
ATOM 2417 O O . LEU A 1 302 ? -5.363 -0.191 12.227 1.00 96.81 302 LEU A O 1
ATOM 2421 N N . THR A 1 303 ? -4.504 1.886 12.069 1.00 96.19 303 THR A N 1
ATOM 2422 C CA . THR A 1 303 ? -3.145 1.408 11.787 1.00 96.19 303 THR A CA 1
ATOM 2423 C C . THR A 1 303 ? -2.535 0.787 13.049 1.00 96.19 303 THR A C 1
ATOM 2425 O O . THR A 1 303 ? -2.928 1.160 14.159 1.00 96.19 303 THR A O 1
ATOM 2428 N N . PRO A 1 304 ? -1.522 -0.095 12.935 1.00 93.75 304 PRO A N 1
ATOM 2429 C CA . PRO A 1 304 ? -0.838 -0.635 14.113 1.00 93.75 304 PRO A CA 1
ATOM 2430 C C . PRO A 1 304 ? -0.320 0.452 15.070 1.00 93.75 304 PRO A C 1
ATOM 2432 O O . PRO A 1 304 ? -0.382 0.301 16.286 1.00 93.75 304 PRO A O 1
ATOM 2435 N N . ASN A 1 305 ? 0.140 1.589 14.541 1.00 93.19 305 ASN A N 1
ATOM 2436 C CA . ASN A 1 305 ? 0.641 2.685 15.366 1.00 93.19 305 ASN A CA 1
ATOM 2437 C C . ASN A 1 305 ? -0.485 3.496 16.039 1.00 93.19 305 ASN A C 1
ATOM 2439 O O . ASN A 1 305 ? -0.318 3.966 17.170 1.00 93.19 305 ASN A O 1
ATOM 2443 N N . ASP A 1 306 ? -1.638 3.641 15.378 1.00 95.88 306 ASP A N 1
ATOM 2444 C CA . ASP A 1 306 ? -2.828 4.248 15.988 1.00 95.88 306 ASP A CA 1
ATOM 2445 C C . ASP A 1 306 ? -3.392 3.347 17.095 1.00 95.88 306 ASP A C 1
ATOM 2447 O O . ASP A 1 306 ? -3.780 3.842 18.151 1.00 95.88 306 ASP A O 1
ATOM 2451 N N . LEU A 1 307 ? -3.353 2.025 16.901 1.00 95.44 307 LEU A N 1
ATOM 2452 C CA . LEU A 1 307 ? -3.747 1.030 17.898 1.00 95.44 307 LEU A CA 1
ATOM 2453 C C . LEU A 1 307 ? -2.852 1.082 19.147 1.00 95.44 307 LEU A C 1
ATOM 2455 O O . LEU A 1 307 ? -3.367 1.141 20.260 1.00 95.44 307 LEU A O 1
ATOM 2459 N N . LEU A 1 308 ? -1.528 1.176 18.975 1.00 94.25 308 LEU A N 1
ATOM 2460 C CA . LEU A 1 308 ? -0.589 1.401 20.087 1.00 94.25 308 LEU A CA 1
ATOM 2461 C C . LEU A 1 308 ? -0.844 2.734 20.808 1.00 94.25 308 LEU A C 1
ATOM 2463 O O . LEU A 1 308 ? -0.669 2.855 22.022 1.00 94.25 308 LEU A O 1
ATOM 2467 N N . SER A 1 309 ? -1.240 3.769 20.066 1.00 96.75 309 SER A N 1
ATOM 2468 C CA . SER A 1 309 ? -1.590 5.066 20.653 1.00 96.75 309 SER A CA 1
ATOM 2469 C C . SER A 1 309 ? -2.895 4.991 21.450 1.00 96.75 309 SER A C 1
ATOM 2471 O O . SER A 1 309 ? -2.997 5.605 22.514 1.00 96.75 309 SER A O 1
ATOM 2473 N N . LEU A 1 310 ? -3.870 4.220 20.961 1.00 97.88 310 LEU A N 1
ATOM 2474 C CA . LEU A 1 310 ? -5.123 3.934 21.651 1.00 97.88 310 LEU A CA 1
ATOM 2475 C C . LEU A 1 310 ? -4.887 3.139 22.936 1.00 97.88 310 LEU A C 1
ATOM 2477 O O . LEU A 1 310 ? -5.418 3.524 23.972 1.00 97.88 310 LEU A O 1
ATOM 2481 N N . GLU A 1 311 ? -4.069 2.089 22.893 1.00 97.00 311 GLU A N 1
ATOM 2482 C CA . GLU A 1 311 ? -3.703 1.285 24.064 1.00 97.00 311 GLU A CA 1
ATOM 2483 C C . GLU A 1 311 ? -3.149 2.167 25.191 1.00 97.00 311 GLU A C 1
ATOM 2485 O O . GLU A 1 311 ? -3.702 2.188 26.288 1.00 97.00 311 GLU A O 1
ATOM 2490 N N . ARG A 1 312 ? -2.154 3.014 24.899 1.00 97.62 312 ARG A N 1
ATOM 2491 C CA . ARG A 1 312 ? -1.591 3.955 25.887 1.00 97.62 312 ARG A CA 1
ATOM 2492 C C . ARG A 1 312 ? -2.627 4.938 26.435 1.00 97.62 312 ARG A C 1
ATOM 2494 O O . ARG A 1 312 ? -2.574 5.329 27.602 1.00 97.62 312 ARG A O 1
ATOM 2501 N N . ALA A 1 313 ? -3.556 5.386 25.590 1.00 98.12 313 ALA A N 1
ATOM 2502 C CA . ALA A 1 313 ? -4.626 6.278 26.015 1.00 98.12 313 ALA A CA 1
ATOM 2503 C C . ALA A 1 313 ? -5.634 5.559 26.931 1.00 98.12 313 ALA A C 1
ATOM 2505 O O . ALA A 1 313 ? -6.053 6.144 27.929 1.00 98.12 313 ALA A O 1
ATOM 2506 N N . LEU A 1 314 ? -5.976 4.299 26.644 1.00 97.81 314 LEU A N 1
ATOM 2507 C CA . LEU A 1 314 ? -6.830 3.451 27.481 1.00 97.81 314 LEU A CA 1
ATOM 2508 C C . LEU A 1 314 ? -6.176 3.156 28.836 1.00 97.81 314 LEU A C 1
ATOM 2510 O O . LEU A 1 314 ? -6.824 3.326 29.870 1.00 97.81 314 LEU A O 1
ATOM 2514 N N . GLU A 1 315 ? -4.880 2.835 28.853 1.00 97.06 315 GLU A N 1
ATOM 2515 C CA . GLU A 1 315 ? -4.114 2.618 30.088 1.00 97.06 315 GLU A CA 1
ATOM 2516 C C . GLU A 1 315 ? -4.180 3.840 31.015 1.00 97.06 315 GLU A C 1
ATOM 2518 O O . GLU A 1 315 ? -4.369 3.705 32.225 1.00 97.06 315 GLU A O 1
ATOM 2523 N N . SER A 1 316 ? -4.108 5.055 30.452 1.00 97.50 316 SER A N 1
ATOM 2524 C CA . SER A 1 316 ? -4.223 6.301 31.226 1.00 97.50 316 SER A CA 1
ATOM 2525 C C . SER A 1 316 ? -5.599 6.512 31.876 1.00 97.50 316 SER A C 1
ATOM 2527 O O . SER A 1 316 ? -5.733 7.323 32.794 1.00 97.50 316 SER A O 1
ATOM 2529 N N . LEU A 1 317 ? -6.610 5.775 31.411 1.00 97.31 317 LEU A N 1
ATOM 2530 C CA . LEU A 1 317 ? -7.983 5.773 31.912 1.00 97.31 317 LEU A CA 1
ATOM 2531 C C . LEU A 1 317 ? -8.302 4.523 32.754 1.00 97.31 317 LEU A C 1
ATOM 2533 O O . LEU A 1 317 ? -9.471 4.257 33.039 1.00 97.31 317 LEU A O 1
ATOM 2537 N N . SER A 1 318 ? -7.280 3.759 33.155 1.00 96.56 318 SER A N 1
ATOM 2538 C CA . SER A 1 318 ? -7.425 2.476 33.858 1.00 96.56 318 SER A CA 1
ATOM 2539 C C . SER A 1 318 ? -8.241 1.443 33.071 1.00 96.56 318 SER A C 1
ATOM 2541 O O . SER A 1 318 ? -8.947 0.621 33.658 1.00 96.56 318 SER A O 1
ATOM 2543 N N . VAL A 1 319 ? -8.160 1.480 31.740 1.00 96.88 319 VAL A N 1
ATOM 2544 C CA . VAL A 1 319 ? -8.716 0.448 30.861 1.00 96.88 319 VAL A CA 1
ATOM 2545 C C . VAL A 1 319 ? -7.565 -0.380 30.301 1.00 96.88 319 VAL A C 1
ATOM 2547 O O . VAL A 1 319 ? -6.636 0.156 29.707 1.00 96.88 319 VAL A O 1
ATOM 2550 N N . VAL A 1 320 ? -7.626 -1.691 30.506 1.00 95.62 320 VAL A N 1
ATOM 2551 C CA . VAL A 1 320 ? -6.651 -2.663 30.005 1.00 95.62 320 VAL A CA 1
ATOM 2552 C C . VAL A 1 320 ? -7.213 -3.334 28.759 1.00 95.62 320 VAL A C 1
ATOM 2554 O O . VAL A 1 320 ? -8.404 -3.648 28.702 1.00 95.62 320 VAL A O 1
ATOM 2557 N N . VAL A 1 321 ? -6.345 -3.560 27.777 1.00 95.69 321 VAL A N 1
ATOM 2558 C CA . VAL A 1 321 ? -6.630 -4.324 26.559 1.00 95.69 321 VAL A CA 1
ATOM 2559 C C . VAL A 1 321 ? -5.854 -5.632 26.561 1.00 95.69 321 VAL A C 1
ATOM 2561 O O . VAL A 1 321 ? -4.700 -5.675 26.982 1.00 95.69 321 VAL A O 1
ATOM 2564 N N . ALA A 1 322 ? -6.476 -6.694 26.058 1.00 94.19 322 ALA A N 1
ATOM 2565 C CA . ALA A 1 322 ? -5.772 -7.911 25.671 1.00 94.19 322 ALA A CA 1
ATOM 2566 C C . ALA A 1 322 ? -5.924 -8.122 24.166 1.00 94.19 322 ALA A C 1
ATOM 2568 O O . ALA A 1 322 ? -7.006 -7.916 23.613 1.00 94.19 322 ALA A O 1
ATOM 2569 N N . PHE A 1 323 ? -4.851 -8.559 23.511 1.00 92.25 323 PHE A N 1
ATOM 2570 C CA . PHE A 1 323 ? -4.835 -8.861 22.084 1.00 92.25 323 PHE A CA 1
ATOM 2571 C C . PHE A 1 323 ? -4.868 -10.370 21.849 1.00 92.25 323 PHE A C 1
ATOM 2573 O O . PHE A 1 323 ? -4.354 -11.156 22.643 1.00 92.25 323 PHE A O 1
ATOM 2580 N N . SER A 1 324 ? -5.484 -10.763 20.743 1.00 90.69 324 SER A N 1
ATOM 2581 C CA . SER A 1 324 ? -5.390 -12.112 20.188 1.00 90.69 324 SER A CA 1
ATOM 2582 C C . SER A 1 324 ? -4.018 -12.350 19.552 1.00 90.69 324 SER A C 1
ATOM 2584 O O . SER A 1 324 ? -3.318 -11.398 19.200 1.00 90.69 324 SER A O 1
ATOM 2586 N N . ASP A 1 325 ? -3.675 -13.617 19.307 1.00 85.88 325 ASP A N 1
ATOM 2587 C CA . ASP A 1 325 ? -2.466 -14.004 18.558 1.00 85.88 325 ASP A CA 1
ATOM 2588 C C . ASP A 1 325 ? -2.430 -13.409 17.135 1.00 85.88 325 ASP A C 1
ATOM 2590 O O . ASP A 1 325 ? -1.370 -13.293 16.532 1.00 85.88 325 ASP A O 1
ATOM 2594 N N . GLU A 1 326 ? -3.587 -12.983 16.625 1.00 85.81 326 GLU A N 1
ATOM 2595 C CA . GLU A 1 326 ? -3.798 -12.404 15.297 1.00 85.81 326 GLU A CA 1
ATOM 2596 C C . GLU A 1 326 ? -3.673 -10.868 15.252 1.00 85.81 326 GLU A C 1
ATOM 2598 O O . GLU A 1 326 ? -3.715 -10.274 14.174 1.00 85.81 326 GLU A O 1
ATOM 2603 N N . GLY A 1 327 ? -3.541 -10.216 16.412 1.00 85.88 327 GLY A N 1
ATOM 2604 C CA . GLY A 1 327 ? -3.293 -8.769 16.518 1.00 85.88 327 GLY A CA 1
ATOM 2605 C C . GLY A 1 327 ? -4.552 -7.928 16.717 1.00 85.88 327 GLY A C 1
ATOM 2606 O O . GLY A 1 327 ? -4.479 -6.708 16.841 1.00 85.88 327 GLY A O 1
ATOM 2607 N N . LEU A 1 328 ? -5.716 -8.573 16.802 1.00 91.44 328 LEU A N 1
ATOM 2608 C CA . LEU A 1 328 ? -6.993 -7.930 17.110 1.00 91.44 328 LEU A CA 1
ATOM 2609 C C . LEU A 1 328 ? -7.203 -7.803 18.620 1.00 91.44 328 LEU A C 1
ATOM 2611 O O . LEU A 1 328 ? -6.779 -8.681 19.375 1.00 91.44 328 LEU A O 1
ATOM 2615 N N . ILE A 1 329 ? -7.914 -6.759 19.054 1.00 94.31 329 ILE A N 1
ATOM 2616 C CA . ILE A 1 329 ? -8.334 -6.594 20.449 1.00 94.31 329 ILE A CA 1
ATOM 2617 C C . ILE A 1 329 ? -9.299 -7.731 20.797 1.00 94.31 329 ILE A C 1
ATOM 2619 O O . ILE A 1 329 ? -10.391 -7.846 20.246 1.00 94.31 329 ILE A O 1
ATOM 2623 N N . HIS A 1 330 ? -8.889 -8.579 21.730 1.00 94.06 330 HIS A N 1
ATOM 2624 C CA . HIS A 1 330 ? -9.685 -9.686 22.238 1.00 94.06 330 HIS A CA 1
ATOM 2625 C C . HIS A 1 330 ? -10.551 -9.273 23.429 1.00 94.06 330 HIS A C 1
ATOM 2627 O O . HIS A 1 330 ? -11.646 -9.805 23.599 1.00 94.06 330 HIS A O 1
ATOM 2633 N N . GLU A 1 331 ? -10.080 -8.330 24.242 1.00 95.00 331 GLU A N 1
ATOM 2634 C CA . GLU A 1 331 ? -10.736 -7.920 25.482 1.00 95.00 331 GLU A CA 1
ATOM 2635 C C . GLU A 1 331 ? -10.442 -6.449 25.790 1.00 95.00 331 GLU A C 1
ATOM 2637 O O . GLU A 1 331 ? -9.316 -5.990 25.593 1.00 95.00 331 GLU A O 1
ATOM 2642 N N . VAL A 1 332 ? -11.443 -5.731 26.311 1.00 95.69 332 VAL A N 1
ATOM 2643 C CA . VAL A 1 332 ? -11.270 -4.444 27.007 1.00 95.69 332 VAL A CA 1
ATOM 2644 C C . VAL A 1 332 ? -11.906 -4.528 28.391 1.00 95.69 332 VAL A C 1
ATOM 2646 O O . VAL A 1 332 ? -13.068 -4.920 28.530 1.00 95.69 332 VAL A O 1
ATOM 2649 N N . CYS A 1 333 ? -11.162 -4.136 29.422 1.00 95.19 333 CYS A N 1
ATOM 2650 C CA . CYS A 1 333 ? -11.600 -4.221 30.811 1.00 95.19 333 CYS A CA 1
ATOM 2651 C C . CYS A 1 333 ? -11.236 -2.953 31.581 1.00 95.19 333 CYS A C 1
ATOM 2653 O O . CYS A 1 333 ? -10.088 -2.517 31.553 1.00 95.19 333 CYS A O 1
ATOM 2655 N N . LYS A 1 334 ? -12.198 -2.369 32.299 1.00 92.81 334 LYS A N 1
ATOM 2656 C CA . LYS A 1 334 ? -11.942 -1.244 33.203 1.00 92.81 334 LYS A CA 1
ATOM 2657 C C . LYS A 1 334 ? -11.615 -1.755 34.608 1.00 92.81 334 LYS A C 1
ATOM 2659 O O . LYS A 1 334 ? -12.463 -2.396 35.237 1.00 92.81 334 LYS A O 1
ATOM 2664 N N . VAL A 1 335 ? -10.416 -1.423 35.089 1.00 89.56 335 VAL A N 1
ATOM 2665 C CA . VAL A 1 335 ? -9.849 -1.850 36.384 1.00 89.56 335 VAL A CA 1
ATOM 2666 C C . VAL A 1 335 ? -10.365 -1.003 37.543 1.00 89.56 335 VAL A C 1
ATOM 2668 O O . VAL A 1 335 ? -10.480 0.238 37.394 1.00 89.56 335 VAL A O 1
#

Organism: NCBI:txid2527964

Radius of gyration: 21.01 Å; chains: 1; bounding box: 50×45×61 Å

Secondary structure (DSSP, 8-state):
-B-S--SSTT-TTHHHHHHHHHHHHHHHTT-S---B---TTTS-TT-SS-SS-TTHHHHT-SS-SS-S-HHHHHHHHHHSEEEEE-SSEEEEEE-TTTTTTSTTGGGS-B--HHHHHHHHHHHSS---SEEEEE-SS-SS---GGG--SS-SPBTHHHHHHHHT-TTSPPEEEEE-SS---EEEEPSSSTTPPEEEEPPPSS----TTTTTT---EEEEEE--HHHHHHHSS-EEEEEEEEETTTEEEEPPSSSSS-SEEEE-----HHHHHHHHHHHHHHSS-SEEETHHHHHH-GGGGG--HHHHHHHHHHHHTTTEEEEE-TTSSEEEEEE-

Foldseek 3Di:
DAQAPLDALLPLVRNLVSVVVVVVVCVVVVPPWQAYEYDLRNFNLVCPPHPPGRCVSLCVHPVHPPTNDPVQVVCCLPLQWGWDDDPAEIEIEGHQNNPSNDPVPSQAGEDDPSSLVVVLVVQVDDAHLAYEYHHAFALDAPPPLNLDRRHHYDCSVVSQCSCLPPVHAAYEYEYEDSLFFFWDFDDDDLRTHIYTYDHAQDDPDDPSQPQAAARKDKDKADDSVCCVVQGDKIKMAMWGQDVPPGTDGAFPRHHAFRIAMARLDDQLLVVLVQLCVVLVPDPHQKDFDPRVCVSPVCRRHDTLVSVVNNQVSNVVQQWHFDADRRGGTGMIGRD

Sequence (335 aa):
MCPGDLCNNACKVSLPVAWKAVNQVGNALGVQQILATVGNHDVDSRRQHNTYDPIEELKKLSPEFPVVDRQLRNQFWSEHFLVYTDEIFRCLVINSSAYHSSTEEIQHGRIAESTLKLVKESLDQDDFLLNIMLCHHNPHKHSEIQLGEHDEIKGGQLLLDLIGEPQRQDWLVIHGHKHHPKITYASGGNSSPIVFSAGSSASTLYPELINATGNQFYILEFDEELIKNHGLIGRFRSWDWHPGFGWQAADNMKGLPAFGGFGHRENAVLLARRIEENLSNSNNKHLMSEKVYDSFPELYYLTPNDLLSLERALESLSVVVAFSDEGLIHEVCKV

InterPro domains:
  IPR029052 Metallo-dependent phosphatase-like [G3DSA:3.60.21.10] (1-229)
  IPR029052 Metallo-dependent phosphatase-like [SSF56300] (3-224)
  IPR050884 Cyclic nucleotide phosphodiesterase class-III [PTHR42988] (4-225)
  IPR057846 Calcineurin domain containing, winged helix-turn-helix domain [PF24408] (261-316)